Protein AF-0000000085539786 (afdb_homodimer)

InterPro domains:
  IPR021625 PI31 proteasome regulator, N-terminal [PF11566] (15-153)
  IPR045128 Proteasome inhibitor PI31-like [PTHR13266] (1-163)

Sequence (346 aa):
MATEKSVVGVIRAARPAFRNNHDKAAFVVHASFHAAGYLLTATGIPALSESALSSTSADEVGIDHWNDVDEEYGFVYVNPENLGKRVLVKCLTMNDNLVVSALLVGIETLLVIVLSVNDYVGENGASNYSQQFKKLDKLISSINTELLSKLGGSSHTGSSSESQRYFFIDVVEMATEKSVVGVIRAARPAFRNNHDKAAFVVHASFHAAGYLLTATGIPALSESALSSTSADEVGIDHWNDVDEEYGFVYVNPENLGKRVLVKCLTMNDNLVVSALLVGIETLLVIVLSVNDYVGENGASNYSQQFKKLDKLISSINTELLSKLGGSSHTGSSSESQRYFFIDVVE

pLDDT: mean 85.43, std 17.88, range [32.91, 98.75]

Organism: NCBI:txid586396

Nearest PDB structures (foldseek):
  2vt8-assembly2_B  TM=8.525E-01  e=1.829E-06  Homo sapiens
  2vt8-assembly1_A  TM=8.048E-01  e=1.829E-06  Homo sapiens
  4l9c-assembly1_A  TM=7.636E-01  e=7.593E-05  Homo sapiens
  6c1z-assembly1_A  TM=7.157E-01  e=3.383E+00  Caenorhabditis elegans
  7aqc-assembly1_R  TM=5.431E-01  e=1.873E+00  Bacillus subtilis subsp. subtilis str. 168

Structure (mmCIF, N/CA/C/O backbone):
data_AF-0000000085539786-model_v1
#
loop_
_entity.id
_entity.type
_entity.pdbx_description
1 polymer 'PI31 proteasome regulator N-terminal domain-containing protein'
#
loop_
_atom_site.group_PDB
_atom_site.id
_atom_site.type_symbol
_atom_site.label_atom_id
_atom_site.label_alt_id
_atom_site.label_comp_id
_atom_site.label_asym_id
_atom_site.label_entity_id
_atom_site.label_seq_id
_atom_site.pdbx_PDB_ins_code
_atom_site.Cartn_x
_atom_site.Cartn_y
_atom_site.Cartn_z
_atom_site.occupancy
_atom_site.B_iso_or_equiv
_atom_site.auth_seq_id
_atom_site.auth_comp_id
_atom_site.auth_asym_id
_atom_site.auth_atom_id
_atom_site.pdbx_PDB_model_num
ATOM 1 N N . MET A 1 1 ? 0.081 -24.672 0.617 1 90.19 1 MET A N 1
ATOM 2 C CA . MET A 1 1 ? 1.255 -23.797 0.629 1 90.19 1 MET A CA 1
ATOM 3 C C . MET A 1 1 ? 2.09 -24 -0.631 1 90.19 1 MET A C 1
ATOM 5 O O . MET A 1 1 ? 2.029 -25.047 -1.262 1 90.19 1 MET A O 1
ATOM 9 N N . ALA A 1 2 ? 2.713 -22.875 -0.993 1 95.12 2 ALA A N 1
ATOM 10 C CA . ALA A 1 2 ? 3.551 -22.922 -2.189 1 95.12 2 ALA A CA 1
ATOM 11 C C . ALA A 1 2 ? 4.945 -23.453 -1.857 1 95.12 2 ALA A C 1
ATOM 13 O O . ALA A 1 2 ? 5.457 -23.219 -0.759 1 95.12 2 ALA A O 1
ATOM 14 N N . THR A 1 3 ? 5.555 -24.219 -2.717 1 96.44 3 THR A N 1
ATOM 15 C CA . THR A 1 3 ? 6.945 -24.641 -2.619 1 96.44 3 THR A CA 1
ATOM 16 C C . THR A 1 3 ? 7.809 -23.891 -3.631 1 96.44 3 THR A C 1
ATOM 18 O O . THR A 1 3 ? 7.293 -23.312 -4.59 1 96.44 3 THR A O 1
ATOM 21 N N . GLU A 1 4 ? 9.109 -23.906 -3.367 1 95.25 4 GLU A N 1
ATOM 22 C CA . GLU A 1 4 ? 10 -23.266 -4.32 1 95.25 4 GLU A CA 1
ATOM 23 C C . GLU A 1 4 ? 9.867 -23.875 -5.711 1 95.25 4 GLU A C 1
ATOM 25 O O . GLU A 1 4 ? 9.812 -23.156 -6.707 1 95.25 4 GLU A O 1
ATOM 30 N N . LYS A 1 5 ? 9.828 -25.203 -5.809 1 95.38 5 LYS A N 1
ATOM 31 C CA . LYS A 1 5 ? 9.703 -25.906 -7.086 1 95.38 5 LYS A CA 1
ATOM 32 C C . LYS A 1 5 ? 8.43 -25.5 -7.82 1 95.38 5 LYS A C 1
ATOM 34 O O . LYS A 1 5 ? 8.461 -25.203 -9.016 1 95.38 5 LYS A O 1
ATOM 39 N N . SER A 1 6 ? 7.277 -25.453 -7.133 1 97.25 6 SER A N 1
ATOM 40 C CA . SER A 1 6 ? 6.016 -25.109 -7.777 1 97.25 6 SER A CA 1
ATOM 41 C C . SER A 1 6 ? 6.004 -23.656 -8.227 1 97.25 6 SER A C 1
ATOM 43 O O . SER A 1 6 ? 5.473 -23.328 -9.289 1 97.25 6 SER A O 1
ATOM 45 N N . VAL A 1 7 ? 6.578 -22.75 -7.414 1 97.44 7 VAL A N 1
ATOM 46 C CA . VAL A 1 7 ? 6.609 -21.328 -7.75 1 97.44 7 VAL A CA 1
ATOM 47 C C . VAL A 1 7 ? 7.473 -21.109 -8.992 1 97.44 7 VAL A C 1
ATOM 49 O O . VAL A 1 7 ? 7.066 -20.406 -9.922 1 97.44 7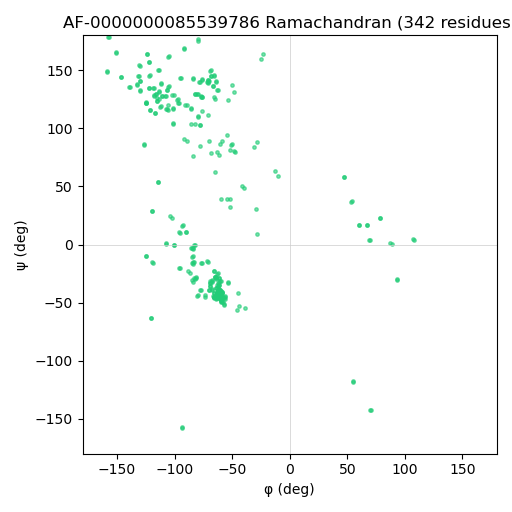 VAL A O 1
ATOM 52 N N . VAL A 1 8 ? 8.648 -21.734 -9.008 1 95.5 8 VAL A N 1
ATOM 53 C CA . VAL A 1 8 ? 9.523 -21.625 -10.172 1 95.5 8 VAL A CA 1
ATOM 54 C C . VAL A 1 8 ? 8.82 -22.219 -11.398 1 95.5 8 VAL A C 1
ATOM 56 O O . VAL A 1 8 ? 8.953 -21.688 -12.5 1 95.5 8 VAL A O 1
ATOM 59 N N . GLY A 1 9 ? 8.125 -23.297 -11.18 1 96 9 GLY A N 1
ATOM 60 C CA . GLY A 1 9 ? 7.328 -23.859 -12.258 1 96 9 GLY A CA 1
ATOM 61 C C . GLY A 1 9 ? 6.336 -22.875 -12.844 1 96 9 GLY A C 1
ATOM 62 O O . GLY A 1 9 ? 6.203 -22.781 -14.07 1 96 9 GLY A O 1
ATOM 63 N N . VAL A 1 10 ? 5.625 -22.141 -11.977 1 97 10 VAL A N 1
ATOM 64 C CA . VAL A 1 10 ? 4.66 -21.125 -12.422 1 97 10 VAL A CA 1
ATOM 65 C C . VAL A 1 10 ? 5.375 -20.031 -13.211 1 97 10 VAL A C 1
ATOM 67 O O . VAL A 1 10 ? 4.902 -19.609 -14.266 1 97 10 VAL A O 1
ATOM 70 N N . ILE A 1 11 ? 6.527 -19.578 -12.75 1 96.56 11 ILE A N 1
ATOM 71 C CA . ILE A 1 11 ? 7.285 -18.5 -13.391 1 96.56 11 ILE A CA 1
ATOM 72 C C . ILE A 1 11 ? 7.742 -18.953 -14.773 1 96.56 11 ILE A C 1
ATOM 74 O O . ILE A 1 11 ? 7.578 -18.219 -15.758 1 96.56 11 ILE A O 1
ATOM 78 N N . ARG A 1 12 ? 8.289 -20.172 -14.875 1 95.38 12 ARG A N 1
ATOM 79 C CA . ARG A 1 12 ? 8.789 -20.688 -16.141 1 95.38 12 ARG A CA 1
ATOM 80 C C . ARG A 1 12 ? 7.656 -20.844 -17.156 1 95.38 12 ARG A C 1
ATOM 82 O O . ARG A 1 12 ? 7.848 -20.625 -18.344 1 95.38 12 ARG A O 1
ATOM 89 N N . ALA A 1 13 ? 6.496 -21.25 -16.672 1 95.62 13 ALA A N 1
ATOM 90 C CA . ALA A 1 13 ? 5.344 -21.469 -17.547 1 95.62 13 ALA A CA 1
ATOM 91 C C . ALA A 1 13 ? 4.809 -20.141 -18.078 1 95.62 13 ALA A C 1
ATOM 93 O O . ALA A 1 13 ? 4.41 -20.031 -19.234 1 95.62 13 ALA A O 1
ATOM 94 N N . ALA A 1 14 ? 4.801 -19.109 -17.219 1 96 14 ALA A N 1
ATOM 95 C CA . ALA A 1 14 ? 4.215 -17.828 -17.578 1 96 14 ALA A CA 1
ATOM 96 C C . ALA A 1 14 ? 5.191 -16.984 -18.406 1 96 14 ALA A C 1
ATOM 98 O O . ALA A 1 14 ? 4.781 -16.094 -19.141 1 96 14 ALA A O 1
ATOM 99 N N . ARG A 1 15 ? 6.5 -17.203 -18.203 1 94.31 15 ARG A N 1
ATOM 100 C CA . ARG A 1 15 ? 7.562 -16.469 -18.875 1 94.31 15 ARG A CA 1
ATOM 101 C C . ARG A 1 15 ? 7.297 -14.961 -18.828 1 94.31 15 ARG A C 1
ATOM 103 O O . ARG A 1 15 ? 7.266 -14.305 -19.875 1 94.31 15 ARG A O 1
ATOM 110 N N . PRO A 1 16 ? 7.168 -14.422 -17.641 1 95.12 16 PRO A N 1
ATOM 111 C CA . PRO A 1 16 ? 6.855 -13 -17.547 1 95.12 16 PRO A CA 1
ATOM 112 C C . PRO A 1 16 ? 8.008 -12.109 -18 1 95.12 16 PRO A C 1
ATOM 114 O O . PRO A 1 16 ? 9.18 -12.492 -17.875 1 95.12 16 PRO A O 1
ATOM 117 N N . ALA A 1 17 ? 7.688 -10.891 -18.562 1 92.12 17 ALA A N 1
ATOM 118 C CA . ALA A 1 17 ? 8.656 -9.836 -18.812 1 92.12 17 ALA A CA 1
ATOM 119 C C . ALA A 1 17 ? 8.789 -8.914 -17.594 1 92.12 17 ALA A C 1
ATOM 121 O O . ALA A 1 17 ? 7.805 -8.32 -17.156 1 92.12 17 ALA A O 1
ATOM 122 N N . PHE A 1 18 ? 9.961 -8.836 -17.062 1 94.94 18 PHE A N 1
ATOM 123 C CA . PHE A 1 18 ? 10.211 -7.973 -15.914 1 94.94 18 PHE A CA 1
ATOM 124 C C . PHE A 1 18 ? 10.805 -6.645 -16.359 1 94.94 18 PHE A C 1
ATOM 126 O O . PHE A 1 18 ? 11.867 -6.613 -16.984 1 94.94 18 PHE A O 1
ATOM 133 N N . ARG A 1 19 ? 10.234 -5.562 -16.016 1 94.81 19 ARG A N 1
ATOM 134 C CA . ARG A 1 19 ? 10.719 -4.223 -16.344 1 94.81 19 ARG A CA 1
ATOM 135 C C . ARG A 1 19 ? 11.758 -3.76 -15.32 1 94.81 19 ARG A C 1
ATOM 137 O O . ARG A 1 19 ? 12.633 -2.951 -15.648 1 94.81 19 ARG A O 1
ATOM 144 N N . ASN A 1 20 ? 11.664 -4.168 -14.133 1 94.62 20 ASN A N 1
ATOM 145 C CA . ASN A 1 20 ? 12.5 -3.764 -13.008 1 94.62 20 ASN A CA 1
ATOM 146 C C . ASN A 1 20 ? 12.492 -4.809 -11.891 1 94.62 20 ASN A C 1
ATOM 148 O O . ASN A 1 20 ? 11.836 -5.848 -12.023 1 94.62 20 ASN A O 1
ATOM 152 N N . ASN A 1 21 ? 13.172 -4.605 -10.891 1 95.44 21 ASN A N 1
ATOM 153 C CA . ASN A 1 21 ? 13.289 -5.574 -9.812 1 95.44 21 ASN A CA 1
ATOM 154 C C . ASN A 1 21 ? 11.977 -5.723 -9.047 1 95.44 21 ASN A C 1
ATOM 156 O O . ASN A 1 21 ? 11.672 -6.797 -8.531 1 95.44 21 ASN A O 1
ATOM 160 N N . HIS A 1 22 ? 11.18 -4.684 -8.938 1 96.75 22 HIS A N 1
ATOM 161 C CA . HIS A 1 22 ? 9.883 -4.762 -8.273 1 96.75 22 HIS A CA 1
ATOM 162 C C . HIS A 1 22 ? 8.953 -5.73 -8.992 1 96.75 22 HIS A C 1
ATOM 164 O O . HIS A 1 22 ? 8.195 -6.461 -8.352 1 96.75 22 HIS A O 1
ATOM 170 N N . ASP A 1 23 ? 9.055 -5.777 -10.367 1 97.19 23 ASP A N 1
ATOM 171 C CA . ASP A 1 23 ? 8.297 -6.758 -11.141 1 97.19 23 ASP A CA 1
ATOM 172 C C . ASP A 1 23 ? 8.617 -8.18 -10.68 1 97.19 23 ASP A C 1
ATOM 174 O O . ASP A 1 23 ? 7.707 -9 -10.508 1 97.19 23 ASP A O 1
ATOM 178 N N . LYS A 1 24 ? 9.875 -8.438 -10.523 1 96.44 24 LYS A N 1
ATOM 179 C CA . LYS A 1 24 ? 10.305 -9.773 -10.125 1 96.44 24 LYS A CA 1
ATOM 180 C C . LYS A 1 24 ? 9.703 -10.172 -8.781 1 96.44 24 LYS A C 1
ATOM 182 O O . LYS A 1 24 ? 9.125 -11.25 -8.648 1 96.44 24 LYS A O 1
ATOM 187 N N . ALA A 1 25 ? 9.828 -9.273 -7.824 1 96.69 25 ALA A N 1
ATOM 188 C CA . ALA A 1 25 ? 9.305 -9.555 -6.488 1 96.69 25 ALA A CA 1
ATOM 189 C C . ALA A 1 25 ? 7.793 -9.727 -6.516 1 96.69 25 ALA A C 1
ATOM 191 O O . ALA A 1 25 ? 7.254 -10.664 -5.926 1 96.69 25 ALA A O 1
ATOM 192 N N . ALA A 1 26 ? 7.09 -8.812 -7.219 1 98.25 26 ALA A N 1
ATOM 193 C CA . ALA A 1 26 ? 5.633 -8.875 -7.312 1 98.25 26 ALA A CA 1
ATOM 194 C C . ALA A 1 26 ? 5.188 -10.172 -7.984 1 98.25 26 ALA A C 1
ATOM 196 O O . ALA A 1 26 ? 4.172 -10.758 -7.602 1 98.25 26 ALA A O 1
ATOM 197 N N . PHE A 1 27 ? 5.926 -10.594 -8.984 1 98.19 27 PHE A N 1
ATOM 198 C CA . PHE A 1 27 ? 5.527 -11.805 -9.688 1 98.19 27 PHE A CA 1
ATOM 199 C C . PHE A 1 27 ? 5.703 -13.039 -8.805 1 98.19 27 PHE A C 1
ATOM 201 O O . PHE A 1 27 ? 4.926 -13.992 -8.898 1 98.19 27 PHE A O 1
ATOM 208 N N . VAL A 1 28 ? 6.695 -13.047 -7.938 1 97.56 28 VAL A N 1
ATOM 209 C CA . VAL A 1 28 ? 6.848 -14.148 -7 1 97.56 28 VAL A CA 1
ATOM 210 C C . VAL A 1 28 ? 5.625 -14.219 -6.086 1 97.56 28 VAL A C 1
ATOM 212 O O . VAL A 1 28 ? 5.148 -15.312 -5.762 1 97.56 28 VAL A O 1
ATOM 215 N N . VAL A 1 29 ? 5.109 -13.07 -5.641 1 98.19 29 VAL A N 1
ATOM 216 C CA . VAL A 1 29 ? 3.881 -13.047 -4.852 1 98.19 29 VAL A CA 1
ATOM 217 C C . VAL A 1 29 ? 2.752 -13.711 -5.629 1 98.19 29 VAL A C 1
ATOM 219 O O . VAL A 1 29 ? 2.121 -14.648 -5.137 1 98.19 29 VAL A O 1
ATOM 222 N N . HIS A 1 30 ? 2.506 -13.32 -6.875 1 98.75 30 HIS A N 1
ATOM 223 C CA . HIS A 1 30 ? 1.48 -13.906 -7.73 1 98.75 30 HIS A CA 1
ATOM 224 C C . HIS A 1 30 ? 1.709 -15.406 -7.918 1 98.75 30 HIS A C 1
ATOM 226 O O . HIS A 1 30 ? 0.78 -16.203 -7.77 1 98.75 30 HIS A O 1
ATOM 232 N N . ALA A 1 31 ? 2.963 -15.766 -8.266 1 98.44 31 ALA A N 1
ATOM 233 C CA . ALA A 1 31 ? 3.289 -17.172 -8.523 1 98.44 31 ALA A CA 1
ATOM 234 C C . ALA A 1 31 ? 3.053 -18.031 -7.281 1 98.44 31 ALA A C 1
ATOM 236 O O . ALA A 1 31 ? 2.646 -19.188 -7.391 1 98.44 31 ALA A O 1
ATOM 237 N N . SER A 1 32 ? 3.311 -17.453 -6.109 1 98.19 32 SER A N 1
ATOM 238 C CA . SER A 1 32 ? 3.074 -18.172 -4.863 1 98.19 32 SER A CA 1
ATOM 239 C C . SER A 1 32 ? 1.589 -18.438 -4.652 1 98.19 32 SER A C 1
ATOM 241 O O . SER A 1 32 ? 1.203 -19.547 -4.277 1 98.19 32 SER A O 1
ATOM 243 N N . PHE A 1 33 ? 0.76 -17.438 -4.887 1 98 33 PHE A N 1
ATOM 244 C CA . PHE A 1 33 ? -0.681 -17.641 -4.785 1 98 33 PHE A CA 1
ATOM 245 C C . PHE A 1 33 ? -1.153 -18.688 -5.781 1 98 33 PHE A C 1
ATOM 247 O O . PHE A 1 33 ? -1.935 -19.578 -5.434 1 98 33 PHE A O 1
ATOM 254 N N . HIS A 1 34 ? -0.664 -18.547 -7.012 1 98 34 HIS A N 1
ATOM 255 C CA . HIS A 1 34 ? -1.044 -19.484 -8.062 1 98 34 HIS A CA 1
ATOM 256 C C . HIS A 1 34 ? -0.625 -20.906 -7.703 1 98 34 HIS A C 1
ATOM 258 O O . HIS A 1 34 ? -1.409 -21.844 -7.859 1 98 34 HIS A O 1
ATOM 264 N N . ALA A 1 35 ? 0.565 -21.047 -7.219 1 97.69 35 ALA A N 1
ATOM 265 C CA . ALA A 1 35 ? 1.101 -22.344 -6.836 1 97.69 35 ALA A CA 1
ATOM 266 C C . ALA A 1 35 ? 0.323 -22.938 -5.664 1 97.69 35 ALA A C 1
ATOM 268 O O . ALA A 1 35 ? 0.239 -24.156 -5.516 1 97.69 35 ALA A O 1
ATOM 269 N N . ALA A 1 36 ? -0.258 -22.094 -4.836 1 97.19 36 ALA A N 1
ATOM 270 C CA . ALA A 1 36 ? -1.008 -22.531 -3.662 1 97.19 36 ALA A CA 1
ATOM 271 C C . ALA A 1 36 ? -2.447 -22.875 -4.027 1 97.19 36 ALA A C 1
ATOM 273 O O . ALA A 1 36 ? -3.248 -23.234 -3.16 1 97.19 36 ALA A O 1
ATOM 274 N N . GLY A 1 37 ? -2.834 -22.688 -5.273 1 96.06 37 GLY A N 1
ATOM 275 C CA . GLY A 1 37 ? -4.133 -23.156 -5.73 1 96.06 37 GLY A CA 1
ATOM 276 C C . GLY A 1 37 ? -5.129 -22.016 -5.949 1 96.06 37 GLY A C 1
ATOM 277 O O . GLY A 1 37 ? -6.285 -22.266 -6.289 1 96.06 37 GLY A O 1
ATOM 278 N N . TYR A 1 38 ? -4.707 -20.781 -5.801 1 96.69 38 TYR A N 1
ATOM 279 C CA . TYR A 1 38 ? -5.578 -19.641 -6.059 1 96.69 38 TYR A CA 1
ATOM 280 C C . TYR A 1 38 ? -5.742 -19.406 -7.555 1 96.69 38 TYR A C 1
ATOM 282 O O . TYR A 1 38 ? -4.781 -19.531 -8.32 1 96.69 38 TYR A O 1
ATOM 290 N N . LEU A 1 39 ? -6.938 -19.031 -7.91 1 97.06 39 LEU A N 1
ATOM 291 C CA . LEU A 1 39 ? -7.234 -18.734 -9.305 1 97.06 39 LEU A CA 1
ATOM 292 C C . LEU A 1 39 ? -7.266 -17.219 -9.547 1 97.06 39 LEU A C 1
ATOM 294 O O . LEU A 1 39 ? -7.961 -16.5 -8.836 1 97.06 39 LEU A O 1
ATOM 298 N N . LEU A 1 40 ? -6.547 -16.781 -10.523 1 97.69 40 LEU A N 1
ATOM 299 C CA . LEU A 1 40 ? -6.523 -15.359 -10.867 1 97.69 40 LEU A CA 1
ATOM 300 C C . LEU A 1 40 ? -7.781 -14.969 -11.633 1 97.69 40 LEU A C 1
ATOM 302 O O . LEU A 1 40 ? -8.094 -15.555 -12.672 1 97.69 40 LEU A O 1
ATOM 306 N N . THR A 1 41 ? -8.492 -13.906 -11.156 1 97 41 THR A N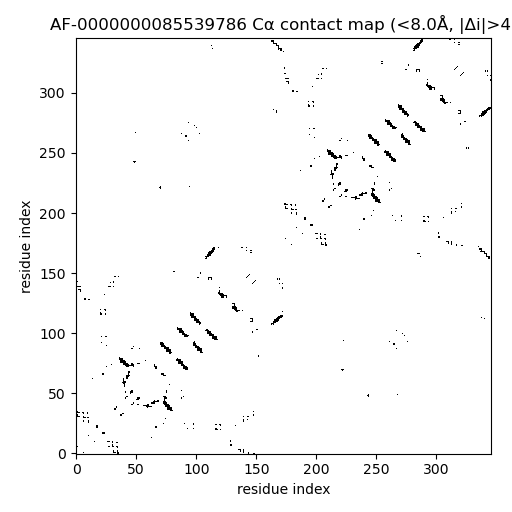 1
ATOM 307 C CA . THR A 1 41 ? -9.719 -13.5 -11.828 1 97 41 THR A CA 1
ATOM 308 C C . THR A 1 41 ? -9.609 -12.062 -12.344 1 97 41 THR A C 1
ATOM 310 O O . THR A 1 41 ? -10.414 -11.633 -13.164 1 97 41 THR A O 1
ATOM 313 N N . ALA A 1 42 ? -8.648 -11.305 -11.906 1 96.81 42 ALA A N 1
ATOM 314 C CA . ALA A 1 42 ? -8.359 -9.969 -12.43 1 96.81 42 ALA A CA 1
ATOM 315 C C . ALA A 1 42 ? -6.922 -9.555 -12.117 1 96.81 42 ALA A C 1
ATOM 317 O O . ALA A 1 42 ? -6.359 -9.953 -11.102 1 96.81 42 ALA A O 1
ATOM 318 N N . THR A 1 43 ? -6.316 -8.805 -12.922 1 97.38 43 THR A N 1
ATOM 319 C CA . THR A 1 43 ? -4.996 -8.219 -12.688 1 97.38 43 THR A CA 1
ATOM 320 C C . THR A 1 43 ? -4.859 -6.887 -13.422 1 97.38 43 THR A C 1
ATOM 322 O O . THR A 1 43 ? -5.711 -6.531 -14.234 1 97.38 43 THR A O 1
ATOM 325 N N . GLY A 1 44 ? -3.83 -6.102 -13.047 1 96.75 44 GLY A N 1
ATOM 326 C CA . GLY A 1 44 ? -3.648 -4.809 -13.688 1 96.75 44 GLY A CA 1
ATOM 327 C C . GLY A 1 44 ? -4.715 -3.799 -13.305 1 96.75 44 GLY A C 1
ATOM 328 O O . GLY A 1 44 ? -5.148 -3.75 -12.156 1 96.75 44 GLY A O 1
ATOM 329 N N . ILE A 1 45 ? -5.086 -3.043 -14.258 1 95.81 45 ILE A N 1
ATOM 330 C CA . ILE A 1 45 ? -6 -1.929 -14.031 1 95.81 45 ILE A CA 1
ATOM 331 C C . ILE A 1 45 ? -7.312 -2.447 -13.445 1 95.81 45 ILE A C 1
ATOM 333 O O . ILE A 1 45 ? -7.809 -1.91 -12.453 1 95.81 45 ILE A O 1
ATOM 337 N N . PRO A 1 46 ? -7.895 -3.609 -13.898 1 95.12 46 PRO A N 1
ATOM 338 C CA . PRO A 1 46 ? -9.148 -4.105 -13.328 1 95.12 46 PRO A CA 1
ATOM 339 C C . PRO A 1 46 ? -9.031 -4.438 -11.844 1 95.12 46 PRO A C 1
ATOM 341 O O . PRO A 1 46 ? -9.992 -4.273 -11.094 1 95.12 46 PRO A O 1
ATOM 344 N N . ALA A 1 47 ? -7.859 -4.895 -11.438 1 96.5 47 ALA A N 1
ATOM 345 C CA . ALA A 1 47 ? -7.66 -5.289 -10.039 1 96.5 47 ALA A CA 1
ATOM 346 C C . ALA A 1 47 ? -7.32 -4.086 -9.172 1 96.5 47 ALA A C 1
ATOM 348 O O . ALA A 1 47 ? -7.367 -4.168 -7.941 1 96.5 47 ALA A O 1
ATOM 349 N N . LEU A 1 48 ? -6.914 -2.947 -9.797 1 96.38 48 LEU A N 1
ATOM 350 C CA . LEU A 1 48 ? -6.484 -1.764 -9.062 1 96.38 48 LEU A CA 1
ATOM 351 C C . LEU A 1 48 ? -7.602 -0.728 -9 1 96.38 48 LEU A C 1
ATOM 353 O O . LEU A 1 48 ? -7.469 0.293 -8.32 1 96.38 48 LEU A O 1
ATOM 357 N N . SER A 1 49 ? -8.703 -1.049 -9.594 1 92.81 49 SER A N 1
ATOM 358 C CA . SER A 1 49 ? -9.82 -0.115 -9.664 1 92.81 49 SER A CA 1
ATOM 359 C C . SER A 1 49 ? -10.781 -0.317 -8.492 1 92.81 49 SER A C 1
ATOM 361 O O . SER A 1 49 ? -10.688 -1.316 -7.777 1 92.81 49 SER A O 1
ATOM 363 N N . GLU A 1 50 ? -11.664 0.59 -8.344 1 88.56 50 GLU A N 1
ATOM 364 C CA . GLU A 1 50 ? -12.672 0.532 -7.285 1 88.56 50 GLU A CA 1
ATOM 365 C C . GLU A 1 50 ? -13.625 -0.638 -7.496 1 88.56 50 GLU A C 1
ATOM 367 O O . GLU A 1 50 ? -14.219 -1.142 -6.539 1 88.56 50 GLU A O 1
ATOM 372 N N . SER A 1 51 ? -13.703 -1.055 -8.648 1 87.19 51 SER A N 1
ATOM 373 C CA . SER A 1 51 ? -14.656 -2.105 -8.984 1 87.19 51 SER A CA 1
ATOM 374 C C . SER A 1 51 ? -14 -3.48 -8.969 1 87.19 51 SER A C 1
ATOM 376 O O . SER A 1 51 ? -14.578 -4.457 -9.445 1 87.19 51 SER A O 1
ATOM 378 N N . ALA A 1 52 ? -12.828 -3.551 -8.484 1 89.38 52 ALA A N 1
ATOM 379 C CA . ALA A 1 52 ? -12.07 -4.801 -8.5 1 89.38 52 ALA A CA 1
ATOM 380 C C . ALA A 1 52 ? -12.867 -5.938 -7.867 1 89.38 52 ALA A C 1
ATOM 382 O O . ALA A 1 52 ? -12.797 -7.082 -8.32 1 89.38 52 ALA A O 1
ATOM 383 N N . LEU A 1 53 ? -13.664 -5.574 -6.887 1 89.06 53 LEU A N 1
ATOM 384 C CA . LEU A 1 53 ? -14.344 -6.617 -6.125 1 89.06 53 LEU A CA 1
ATOM 385 C C . LEU A 1 53 ? -15.836 -6.652 -6.461 1 89.06 53 LEU A C 1
ATOM 387 O O . LEU A 1 53 ? -16.594 -7.426 -5.867 1 89.06 53 LEU A O 1
ATOM 391 N N . SER A 1 54 ? -16.188 -5.781 -7.355 1 82.69 54 SER A N 1
ATOM 392 C CA . SER A 1 54 ? -17.609 -5.734 -7.691 1 82.69 54 SER A CA 1
ATOM 393 C C . SER A 1 54 ? -17.969 -6.801 -8.719 1 82.69 54 SER A C 1
ATOM 395 O O . SER A 1 54 ? -19.125 -7.215 -8.812 1 82.69 54 SER A O 1
ATOM 397 N N . SER A 1 55 ? -16.922 -7.133 -9.547 1 72.69 55 SER A N 1
ATOM 398 C CA . SER A 1 55 ? -17.219 -8.133 -10.562 1 72.69 55 SER A CA 1
ATOM 399 C C . SER A 1 55 ? -17.531 -9.484 -9.938 1 72.69 55 SER A C 1
ATOM 401 O O . SER A 1 55 ? -16.859 -9.914 -8.992 1 72.69 55 SER A O 1
ATOM 403 N N . THR A 1 56 ? -18.609 -10 -10.305 1 67.75 56 THR A N 1
ATOM 404 C CA . THR A 1 56 ? -19.062 -11.297 -9.812 1 67.75 56 THR A CA 1
ATOM 405 C C . THR A 1 56 ? -18.422 -12.43 -10.609 1 67.75 56 THR A C 1
ATOM 407 O O . THR A 1 56 ? -18.531 -13.602 -10.242 1 67.75 56 THR A O 1
ATOM 410 N N . SER A 1 57 ? -17.641 -12.008 -11.531 1 70.69 57 SER A N 1
ATOM 411 C CA . SER A 1 57 ? -17.094 -13.094 -12.344 1 70.69 57 SER A CA 1
ATOM 412 C C . SER A 1 57 ? -15.977 -13.82 -11.609 1 70.69 57 SER A C 1
ATOM 414 O O . SER A 1 57 ? -15.109 -13.188 -11 1 70.69 57 SER A O 1
ATOM 416 N N . ALA A 1 58 ? -16.125 -15.039 -11.555 1 75.56 58 ALA A N 1
ATOM 417 C CA . ALA A 1 58 ? -15.086 -15.891 -10.977 1 75.56 58 ALA A CA 1
ATOM 418 C C . ALA A 1 58 ? -14.297 -16.609 -12.078 1 75.56 58 ALA A C 1
ATOM 420 O O . ALA A 1 58 ? -13.602 -17.594 -11.812 1 75.56 58 ALA A O 1
ATOM 421 N N . ASP A 1 59 ? -14.336 -15.953 -13.266 1 90.94 59 ASP A N 1
ATOM 422 C CA . ASP A 1 59 ? -13.609 -16.594 -14.359 1 90.94 59 ASP A CA 1
ATOM 423 C C . ASP A 1 59 ? -12.102 -16.344 -14.242 1 90.94 59 ASP A C 1
ATOM 425 O O . ASP A 1 59 ? -11.68 -15.242 -13.898 1 90.94 59 ASP A O 1
ATOM 429 N N . GLU A 1 60 ? -11.422 -17.375 -14.531 1 95.12 60 GLU A N 1
ATOM 430 C CA . GLU A 1 60 ? -9.969 -17.266 -14.523 1 95.12 60 GLU A CA 1
ATOM 431 C C . GLU A 1 60 ? -9.469 -16.422 -15.688 1 95.12 60 GLU A C 1
ATOM 433 O O . GLU A 1 60 ? -9.984 -16.531 -16.797 1 95.12 60 GLU A O 1
ATOM 438 N N . VAL A 1 61 ? -8.492 -15.602 -15.438 1 96.56 61 VAL A N 1
ATOM 439 C CA . VAL A 1 61 ? -7.91 -14.758 -16.484 1 96.56 61 VAL A CA 1
ATOM 440 C C . VAL A 1 61 ? -6.41 -15.008 -16.578 1 96.56 61 VAL A C 1
ATOM 442 O O . VAL A 1 61 ? -5.82 -15.633 -15.688 1 96.56 61 VAL A O 1
ATOM 445 N N . GLY A 1 62 ? -5.793 -14.578 -17.672 1 97 62 GLY A N 1
ATOM 446 C CA . GLY A 1 62 ? -4.352 -14.656 -17.828 1 97 62 GLY A CA 1
ATOM 447 C C . GLY A 1 62 ? -3.617 -13.539 -17.109 1 97 62 GLY A C 1
ATOM 448 O O . GLY A 1 62 ? -4.246 -12.656 -16.516 1 97 62 GLY A O 1
ATOM 449 N N . ILE A 1 63 ? -2.352 -13.594 -17.156 1 98 63 ILE A N 1
ATOM 450 C CA . ILE A 1 63 ? -1.495 -12.68 -16.406 1 98 63 ILE A CA 1
ATOM 451 C C . ILE A 1 63 ? -1.119 -11.492 -17.297 1 98 63 ILE A C 1
ATOM 453 O O . ILE A 1 63 ? -0.213 -10.727 -16.969 1 98 63 ILE A O 1
ATOM 457 N N . ASP A 1 64 ? -1.84 -11.281 -18.438 1 97.31 64 ASP A N 1
ATOM 458 C CA . ASP A 1 64 ? -1.548 -10.18 -19.344 1 97.31 64 ASP A CA 1
ATOM 459 C C . ASP A 1 64 ? -1.784 -8.828 -18.672 1 97.31 64 ASP A C 1
ATOM 461 O O . ASP A 1 64 ? -2.744 -8.664 -17.922 1 97.31 64 ASP A O 1
ATOM 465 N N . HIS A 1 65 ? -0.91 -7.848 -18.938 1 97.44 65 HIS A N 1
ATOM 466 C CA . HIS A 1 65 ? -1.031 -6.453 -18.531 1 97.44 65 HIS A CA 1
ATOM 467 C C . HIS A 1 65 ? -0.915 -6.305 -17.016 1 97.44 65 HIS A C 1
ATOM 469 O O . HIS A 1 65 ? -1.337 -5.293 -16.453 1 97.44 65 HIS A O 1
ATOM 475 N N . TRP A 1 66 ? -0.397 -7.328 -16.344 1 98.38 66 TRP A N 1
ATOM 476 C CA . TRP A 1 66 ? -0.329 -7.371 -14.891 1 98.38 66 TRP A CA 1
ATOM 477 C C . TRP A 1 66 ? 0.59 -6.281 -14.352 1 98.38 66 TRP A C 1
ATOM 479 O O . TRP A 1 66 ? 0.442 -5.84 -13.211 1 98.38 66 TRP A O 1
ATOM 489 N N . ASN A 1 67 ? 1.562 -5.867 -15.125 1 98.12 67 ASN A N 1
ATOM 490 C CA . ASN A 1 67 ? 2.516 -4.867 -14.656 1 98.12 67 ASN A CA 1
ATOM 491 C C . ASN A 1 67 ? 2.484 -3.615 -15.531 1 98.12 67 ASN A C 1
ATOM 493 O O . ASN A 1 67 ? 3.492 -2.916 -15.656 1 98.12 67 ASN A O 1
ATOM 497 N N . ASP A 1 68 ? 1.296 -3.291 -16.156 1 97.38 68 ASP A N 1
ATOM 498 C CA . ASP A 1 68 ? 1.125 -2.115 -17 1 97.38 68 ASP A CA 1
ATOM 499 C C . ASP A 1 68 ? 1.165 -0.831 -16.172 1 97.38 68 ASP A C 1
ATOM 501 O O . ASP A 1 68 ? 1.562 0.223 -16.672 1 97.38 68 ASP A O 1
ATOM 505 N N . VAL A 1 69 ? 0.613 -0.922 -14.977 1 95.75 69 VAL A N 1
ATOM 506 C CA . VAL A 1 69 ? 0.559 0.244 -14.102 1 95.75 69 VAL A CA 1
ATOM 507 C C . VAL A 1 69 ? 1.891 0.404 -13.367 1 95.75 69 VAL A C 1
ATOM 509 O O . VAL A 1 69 ? 2.412 -0.557 -12.797 1 95.75 69 VAL A O 1
ATOM 512 N N . ASP A 1 70 ? 2.428 1.604 -13.43 1 94.69 70 ASP A N 1
ATOM 513 C CA . ASP A 1 70 ? 3.705 1.852 -12.766 1 94.69 70 ASP A CA 1
ATOM 514 C C . ASP A 1 70 ? 3.545 1.861 -11.25 1 94.69 70 ASP A C 1
ATOM 516 O O . ASP A 1 70 ? 2.549 2.369 -10.727 1 94.69 70 ASP A O 1
ATOM 520 N N . GLU A 1 71 ? 4.508 1.314 -10.547 1 95.75 71 GLU A N 1
ATOM 521 C CA . GLU A 1 71 ? 4.715 1.453 -9.109 1 95.75 71 GLU A CA 1
ATOM 522 C C . GLU A 1 71 ? 3.629 0.729 -8.32 1 95.75 71 GLU A C 1
ATOM 524 O O . GLU A 1 71 ? 3.514 0.903 -7.109 1 95.75 71 GLU A O 1
ATOM 529 N N . GLU A 1 72 ? 2.744 0.048 -8.984 1 97.44 72 GLU A N 1
ATOM 530 C CA . GLU A 1 72 ? 1.655 -0.661 -8.32 1 97.44 72 GLU A CA 1
ATOM 531 C C . GLU A 1 72 ? 1.285 -1.936 -9.07 1 97.44 72 GLU A C 1
ATOM 533 O O . GLU A 1 72 ? 1.32 -1.967 -10.305 1 97.44 72 GLU A O 1
ATOM 538 N N . TYR A 1 73 ? 0.91 -3.006 -8.336 1 98.38 73 TYR A N 1
ATOM 539 C CA . TYR A 1 73 ? 0.428 -4.27 -8.883 1 98.38 73 TYR A CA 1
ATOM 540 C C . TYR A 1 73 ? -0.868 -4.699 -8.203 1 98.38 73 TYR A C 1
ATOM 542 O O . TYR A 1 73 ? -1.042 -4.496 -7.004 1 98.38 73 TYR A O 1
ATOM 550 N N . GLY A 1 74 ? -1.771 -5.234 -9 1 98.19 74 GLY A N 1
ATOM 551 C CA . GLY A 1 74 ? -3.031 -5.715 -8.453 1 98.19 74 GLY A CA 1
ATOM 552 C C . GLY A 1 74 ? -3.408 -7.098 -8.945 1 98.19 74 GLY A C 1
ATOM 553 O O . GLY A 1 74 ? -3.219 -7.418 -10.117 1 98.19 74 GLY A O 1
ATOM 554 N N . PHE A 1 75 ? -3.891 -7.918 -8.055 1 98.25 75 PHE A N 1
ATOM 555 C CA . PHE A 1 75 ? -4.371 -9.266 -8.344 1 98.25 75 PHE A CA 1
ATOM 556 C C . PHE A 1 75 ? -5.641 -9.562 -7.559 1 98.25 75 PHE A C 1
ATOM 558 O O . PHE A 1 75 ? -5.75 -9.211 -6.383 1 98.25 75 PHE A O 1
ATOM 565 N N . VAL A 1 76 ? -6.602 -10.141 -8.203 1 97.31 76 VAL A N 1
ATOM 566 C CA . VAL A 1 76 ? -7.762 -10.703 -7.52 1 97.31 76 VAL A CA 1
ATOM 567 C C . VAL A 1 76 ? -7.805 -12.211 -7.73 1 97.31 76 VAL A C 1
ATOM 569 O O . VAL A 1 76 ? -7.625 -12.695 -8.852 1 97.31 76 VAL A O 1
ATOM 572 N N . TYR A 1 77 ? -7.949 -12.906 -6.625 1 96.75 77 TYR A N 1
ATOM 573 C CA . TYR A 1 77 ? -7.977 -14.359 -6.691 1 96.75 77 TYR A CA 1
ATOM 574 C C . TYR A 1 77 ? -9.273 -14.906 -6.109 1 96.75 77 TYR A C 1
ATOM 576 O O . TYR A 1 77 ? -9.93 -14.242 -5.305 1 96.75 77 TYR A O 1
ATOM 584 N N . VAL A 1 78 ? -9.578 -16.094 -6.539 1 94.69 78 VAL A N 1
ATOM 585 C CA . VAL A 1 78 ? -10.562 -16.938 -5.875 1 94.69 78 VAL A CA 1
ATOM 586 C C . VAL A 1 78 ? -9.898 -18.219 -5.383 1 94.69 78 VAL A C 1
ATOM 588 O O . VAL A 1 78 ? -9.078 -18.812 -6.094 1 94.69 78 VAL A O 1
ATOM 591 N N . ASN A 1 79 ? -10.18 -18.578 -4.215 1 92.31 79 ASN A N 1
ATOM 592 C CA . ASN A 1 79 ? -9.688 -19.844 -3.678 1 92.31 79 ASN A CA 1
ATOM 593 C C . ASN A 1 79 ? -10.773 -20.922 -3.707 1 92.31 79 ASN A C 1
ATOM 595 O O . ASN A 1 79 ? -11.672 -20.922 -2.865 1 92.31 79 ASN A O 1
ATOM 599 N N . PRO A 1 80 ? -10.688 -21.828 -4.617 1 91.69 80 PRO A N 1
ATOM 600 C CA . PRO A 1 80 ? -11.719 -22.859 -4.703 1 91.69 80 PRO A CA 1
ATOM 601 C C . PRO A 1 80 ? -11.781 -23.75 -3.461 1 91.69 80 PRO A C 1
ATOM 603 O O . PRO A 1 80 ? -12.836 -24.281 -3.129 1 91.69 80 PRO A O 1
ATOM 606 N N . GLU A 1 81 ? -10.68 -23.844 -2.773 1 88.62 81 GLU A N 1
ATOM 607 C CA . GLU A 1 81 ? -10.602 -24.719 -1.611 1 88.62 81 GLU A CA 1
ATOM 608 C C . GLU A 1 81 ? -11.156 -24.031 -0.364 1 88.62 81 GLU A C 1
ATOM 610 O O . GLU A 1 81 ? -11.383 -24.688 0.657 1 88.62 81 GLU A O 1
ATOM 615 N N . ASN A 1 82 ? -11.328 -22.781 -0.363 1 86.44 82 ASN A N 1
ATOM 616 C CA . ASN A 1 82 ? -11.836 -22.016 0.765 1 86.44 82 ASN A CA 1
ATOM 617 C C . ASN A 1 82 ? -13.195 -21.391 0.453 1 86.44 82 ASN A C 1
ATOM 619 O O . ASN A 1 82 ? -13.375 -20.188 0.593 1 86.44 82 ASN A O 1
ATOM 623 N N . LEU A 1 83 ? -14.211 -22.203 0.007 1 82.75 83 LEU A N 1
ATOM 624 C CA . LEU A 1 83 ? -15.594 -21.828 -0.251 1 82.75 83 LEU A CA 1
ATOM 625 C C . LEU A 1 83 ? -15.672 -20.75 -1.324 1 82.75 83 LEU A C 1
ATOM 627 O O . LEU A 1 83 ? -16.609 -19.938 -1.329 1 82.75 83 LEU A O 1
ATOM 631 N N . GLY A 1 84 ? -14.586 -20.578 -2.09 1 86.44 84 GLY A N 1
ATOM 632 C CA . GLY A 1 84 ? -14.602 -19.641 -3.197 1 86.44 84 GLY A CA 1
ATOM 633 C C . GLY A 1 84 ? -14.445 -18.188 -2.756 1 86.44 84 GLY A C 1
ATOM 634 O O . GLY A 1 84 ? -14.859 -17.266 -3.461 1 86.44 84 GLY A O 1
ATOM 635 N N . LYS A 1 85 ? -13.883 -18.016 -1.609 1 90 85 LYS A N 1
ATOM 636 C CA . LYS A 1 85 ? -13.656 -16.656 -1.125 1 90 85 LYS A CA 1
ATOM 637 C C . LYS A 1 85 ? -12.648 -15.914 -2.002 1 90 85 LYS A C 1
ATOM 639 O O . LYS A 1 85 ? -11.688 -16.516 -2.486 1 90 85 LYS A O 1
ATOM 644 N N . ARG A 1 86 ? -12.883 -14.656 -2.135 1 93.44 86 ARG A N 1
ATOM 645 C CA . ARG A 1 86 ? -12.023 -13.812 -2.969 1 93.44 86 ARG A CA 1
ATOM 646 C C . ARG A 1 86 ? -10.938 -13.141 -2.133 1 93.44 86 ARG A C 1
ATOM 648 O O . ARG A 1 86 ? -11.18 -12.758 -0.986 1 93.44 86 ARG A O 1
ATOM 655 N N . VAL A 1 87 ? -9.82 -13.039 -2.734 1 94.56 87 VAL A N 1
ATOM 656 C CA . VAL A 1 87 ? -8.695 -12.352 -2.123 1 94.56 87 VAL A CA 1
ATOM 657 C C . VAL A 1 87 ? -8.195 -11.25 -3.055 1 94.56 87 VAL A C 1
ATOM 659 O O . VAL A 1 87 ? -7.922 -11.5 -4.23 1 94.56 87 VAL A O 1
ATOM 662 N N . LEU A 1 88 ? -8.195 -10.055 -2.568 1 96.06 88 LEU A N 1
ATOM 663 C CA . LEU A 1 88 ? -7.586 -8.938 -3.287 1 96.06 88 LEU A CA 1
ATOM 664 C C . LEU A 1 88 ? -6.168 -8.672 -2.791 1 96.06 88 LEU A C 1
ATOM 666 O O . LEU A 1 88 ? -5.953 -8.477 -1.595 1 96.06 88 LEU A O 1
ATOM 670 N N . VAL A 1 89 ? -5.188 -8.742 -3.699 1 97.06 89 VAL A N 1
ATOM 671 C CA . VAL A 1 89 ? -3.795 -8.438 -3.377 1 97.06 89 VAL A CA 1
ATOM 672 C C . VAL A 1 89 ? -3.342 -7.203 -4.148 1 97.06 89 VAL A C 1
ATOM 674 O O . VAL A 1 89 ? -3.479 -7.141 -5.371 1 97.06 89 VAL A O 1
ATOM 677 N N . LYS A 1 90 ? -2.867 -6.191 -3.459 1 97.38 90 LYS A N 1
ATOM 678 C CA . LYS A 1 90 ? -2.227 -5.027 -4.062 1 97.38 90 LYS A CA 1
ATOM 679 C C . LYS A 1 90 ? -0.809 -4.84 -3.525 1 97.38 90 LYS A C 1
ATOM 681 O O . LYS A 1 90 ? -0.563 -5.016 -2.332 1 97.38 90 LYS A O 1
ATOM 686 N N . CYS A 1 91 ? 0.104 -4.582 -4.422 1 97.5 91 CYS A N 1
ATOM 687 C CA . CYS A 1 91 ? 1.488 -4.285 -4.07 1 97.5 91 CYS A CA 1
ATOM 688 C C . CYS A 1 91 ? 1.843 -2.846 -4.422 1 97.5 91 CYS A C 1
ATOM 690 O O . CYS A 1 91 ? 1.518 -2.369 -5.512 1 97.5 91 CYS A O 1
ATOM 692 N N . LEU A 1 92 ? 2.422 -2.219 -3.492 1 96.56 92 LEU A N 1
ATOM 693 C CA . LEU A 1 92 ? 2.848 -0.833 -3.658 1 96.56 92 LEU A CA 1
ATOM 694 C C . LEU A 1 92 ? 4.363 -0.711 -3.527 1 96.56 92 LEU A C 1
ATOM 696 O O . LEU A 1 92 ? 4.949 -1.207 -2.562 1 96.56 92 LEU A O 1
ATOM 700 N N . THR A 1 93 ? 5.031 -0.058 -4.523 1 95.75 93 THR A N 1
ATOM 701 C CA . THR A 1 93 ? 6.477 0.14 -4.449 1 95.75 93 THR A CA 1
ATOM 702 C C . THR A 1 93 ? 6.812 1.321 -3.543 1 95.75 93 THR A C 1
ATOM 704 O O . THR A 1 93 ? 6.16 2.367 -3.611 1 95.75 93 THR A O 1
ATOM 707 N N . MET A 1 94 ? 7.66 1.196 -2.619 1 91.62 94 MET A N 1
ATOM 708 C CA . MET A 1 94 ? 8.242 2.201 -1.734 1 91.62 94 MET A CA 1
ATOM 709 C C . MET A 1 94 ? 9.766 2.146 -1.774 1 91.62 94 MET A C 1
ATOM 711 O O . MET A 1 94 ? 10.391 1.479 -0.947 1 91.62 94 MET A O 1
ATOM 715 N N . ASN A 1 95 ? 10.375 2.865 -2.75 1 89.44 95 ASN A N 1
ATOM 716 C CA . ASN A 1 95 ? 11.812 2.75 -2.953 1 89.44 95 ASN A CA 1
ATOM 717 C C . ASN A 1 95 ? 12.234 1.3 -3.176 1 89.44 95 ASN A C 1
ATOM 719 O O . ASN A 1 95 ? 11.703 0.623 -4.059 1 89.44 95 ASN A O 1
ATOM 723 N N . ASP A 1 96 ? 13.062 0.759 -2.301 1 88.5 96 ASP A N 1
ATOM 724 C CA . ASP A 1 96 ? 13.562 -0.596 -2.498 1 88.5 96 ASP A CA 1
ATOM 725 C C . ASP A 1 96 ? 12.648 -1.625 -1.839 1 88.5 96 ASP A C 1
ATOM 727 O O . ASP A 1 96 ? 13.008 -2.801 -1.73 1 88.5 96 ASP A O 1
ATOM 731 N N . ASN A 1 97 ? 11.477 -1.182 -1.408 1 89 97 ASN A N 1
ATOM 732 C CA . ASN A 1 97 ? 10.539 -2.066 -0.73 1 89 97 ASN A CA 1
ATOM 733 C C . ASN A 1 97 ? 9.266 -2.273 -1.554 1 89 97 ASN A C 1
ATOM 735 O O . ASN A 1 97 ? 8.914 -1.43 -2.381 1 89 97 ASN A O 1
ATOM 739 N N . LEU A 1 98 ? 8.734 -3.391 -1.364 1 93.62 98 LEU A N 1
ATOM 740 C CA . LEU A 1 98 ? 7.406 -3.707 -1.89 1 93.62 98 LEU A CA 1
ATOM 741 C C . LEU A 1 98 ? 6.426 -3.986 -0.757 1 93.62 98 LEU A C 1
ATOM 743 O O . LEU A 1 98 ? 6.613 -4.934 0.012 1 93.62 98 LEU A O 1
ATOM 747 N N . VAL A 1 99 ? 5.43 -3.104 -0.596 1 92.5 99 VAL A N 1
ATOM 748 C CA . VAL A 1 99 ? 4.379 -3.316 0.392 1 92.5 99 VAL A CA 1
ATOM 749 C C . VAL A 1 99 ? 3.271 -4.18 -0.209 1 92.5 99 VAL A C 1
ATOM 751 O O . VAL A 1 99 ? 2.637 -3.791 -1.193 1 92.5 99 VAL A O 1
ATOM 754 N N . VAL A 1 100 ? 3.047 -5.355 0.337 1 94.69 100 VAL A N 1
ATOM 755 C CA . VAL A 1 100 ? 2.051 -6.297 -0.163 1 94.69 100 VAL A CA 1
ATOM 756 C C . VAL A 1 100 ? 0.855 -6.336 0.786 1 94.69 100 VAL A C 1
ATOM 758 O O . VAL A 1 100 ? 0.998 -6.699 1.957 1 94.69 100 VAL A O 1
ATOM 761 N N . SER A 1 101 ? -0.264 -5.941 0.297 1 92.94 101 SER A N 1
ATOM 762 C CA . SER A 1 101 ? -1.513 -5.973 1.053 1 92.94 101 SER A CA 1
ATOM 763 C C . SER A 1 101 ? -2.471 -7.016 0.492 1 92.94 101 SER A C 1
ATOM 765 O O . SER A 1 101 ? -2.74 -7.039 -0.711 1 92.94 101 SER A O 1
ATOM 767 N N . ALA A 1 102 ? -2.961 -7.871 1.339 1 93.19 102 ALA A N 1
ATOM 768 C CA . ALA A 1 102 ? -3.893 -8.922 0.946 1 93.19 102 ALA A CA 1
ATOM 769 C C . ALA A 1 102 ? -5.168 -8.867 1.78 1 93.19 102 ALA A C 1
ATOM 771 O O . ALA A 1 102 ? -5.121 -8.969 3.008 1 93.19 102 ALA A O 1
ATOM 772 N N . LEU A 1 103 ? -6.266 -8.719 1.134 1 91.44 103 LEU A N 1
ATOM 773 C CA . LEU A 1 103 ? -7.574 -8.609 1.771 1 91.44 103 LEU A CA 1
ATOM 774 C C . LEU A 1 103 ? -8.43 -9.836 1.468 1 91.44 103 LEU A C 1
ATOM 776 O O . LEU A 1 103 ? -8.641 -10.172 0.302 1 91.44 103 LEU A O 1
ATOM 780 N N . LEU A 1 104 ? -8.797 -10.531 2.523 1 89.5 104 LEU A N 1
ATOM 781 C CA . LEU A 1 104 ? -9.82 -11.555 2.377 1 89.5 104 LEU A CA 1
ATOM 782 C C . LEU A 1 104 ? -11.211 -10.938 2.365 1 89.5 104 LEU A C 1
ATOM 784 O O . LEU A 1 104 ? -11.672 -10.422 3.383 1 89.5 104 LEU A O 1
ATOM 788 N N . VAL A 1 105 ? -11.805 -10.984 1.239 1 86 105 VAL A N 1
ATOM 789 C CA . VAL A 1 105 ? -13.062 -10.273 1.028 1 86 105 VAL A CA 1
ATOM 790 C C . VAL A 1 105 ? -14.164 -10.906 1.885 1 86 105 VAL A C 1
ATOM 792 O O . VAL A 1 105 ? -14.297 -12.125 1.934 1 86 105 VAL A O 1
ATOM 795 N N . GLY A 1 106 ? -14.914 -10.086 2.475 1 78.38 106 GLY A N 1
ATOM 796 C CA . GLY A 1 106 ? -16 -10.562 3.305 1 78.38 106 GLY A CA 1
ATOM 797 C C . GLY A 1 106 ? -15.625 -10.711 4.766 1 78.38 106 GLY A C 1
ATOM 798 O O . GLY A 1 106 ? -16.5 -10.719 5.641 1 78.38 106 GLY A O 1
ATOM 799 N N . ILE A 1 107 ? -14.305 -11.008 4.867 1 72.38 107 ILE A N 1
ATOM 800 C CA . ILE A 1 107 ? -13.789 -11.094 6.23 1 72.38 107 ILE A CA 1
ATOM 801 C C . ILE A 1 107 ? -12.938 -9.859 6.543 1 72.38 107 ILE A C 1
ATOM 803 O O . ILE A 1 107 ? -12.406 -9.219 5.633 1 72.38 107 ILE A O 1
ATOM 807 N N . GLU A 1 108 ? -13.102 -9.109 7.34 1 68.62 108 GLU A N 1
ATOM 808 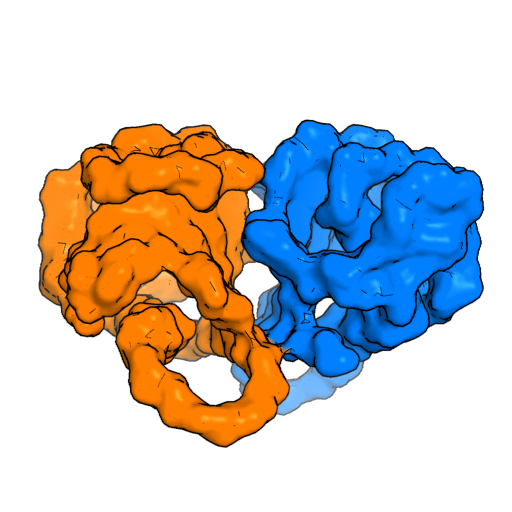C CA . GLU A 1 108 ? -12.352 -7.91 7.699 1 68.62 108 GLU A CA 1
ATOM 809 C C . GLU A 1 108 ? -10.906 -8.25 8.07 1 68.62 108 GLU A C 1
ATOM 811 O O . GLU A 1 108 ? -10.406 -7.82 9.109 1 68.62 108 GLU A O 1
ATOM 816 N N . THR A 1 109 ? -10.359 -9.242 7.258 1 75.69 109 THR A N 1
ATOM 817 C CA . THR A 1 109 ? -8.945 -9.555 7.473 1 75.69 109 THR A CA 1
ATOM 818 C C . THR A 1 109 ? -8.078 -8.898 6.406 1 75.69 109 THR A C 1
ATOM 820 O O . THR A 1 109 ? -8.305 -9.094 5.211 1 75.69 109 THR A O 1
ATOM 823 N N . LEU A 1 110 ? -7.238 -8.055 6.75 1 87 110 LEU A N 1
ATOM 824 C CA . LEU A 1 110 ? -6.262 -7.41 5.879 1 87 110 LEU A CA 1
ATOM 825 C C . LEU A 1 110 ? -4.84 -7.676 6.367 1 87 110 LEU A C 1
ATOM 827 O O . LEU A 1 110 ? -4.508 -7.371 7.512 1 87 110 LEU A O 1
ATOM 831 N N . LEU A 1 111 ? -4.102 -8.352 5.57 1 87.31 111 LEU A N 1
ATOM 832 C CA . LEU A 1 111 ? -2.715 -8.68 5.879 1 87.31 111 LEU A CA 1
ATOM 833 C C . LEU A 1 111 ? -1.756 -7.824 5.059 1 87.31 111 LEU A C 1
ATOM 835 O O . LEU A 1 111 ? -1.998 -7.57 3.875 1 87.31 111 LEU A O 1
ATOM 839 N N . VAL A 1 112 ? -0.76 -7.328 5.707 1 88.81 112 VAL A N 1
ATOM 840 C CA . VAL A 1 112 ? 0.241 -6.527 5.012 1 88.81 112 VAL A CA 1
ATOM 841 C C . VAL A 1 112 ? 1.64 -7.039 5.348 1 88.81 112 VAL A C 1
ATOM 843 O O . VAL A 1 112 ? 1.935 -7.34 6.508 1 88.81 112 VAL A O 1
ATOM 846 N N . ILE A 1 113 ? 2.441 -7.203 4.352 1 88.62 113 ILE A N 1
ATOM 847 C CA . ILE A 1 113 ? 3.852 -7.504 4.574 1 88.62 113 ILE A CA 1
ATOM 848 C C . ILE A 1 113 ? 4.719 -6.566 3.736 1 88.62 113 ILE A C 1
ATOM 850 O O . ILE A 1 113 ? 4.254 -6.012 2.736 1 88.62 113 ILE A O 1
ATOM 854 N N . VAL A 1 114 ? 5.898 -6.34 4.156 1 88.56 114 VAL A N 1
ATOM 855 C CA . VAL A 1 114 ? 6.863 -5.523 3.426 1 88.56 114 VAL A CA 1
ATOM 856 C C . VAL A 1 114 ? 8.039 -6.391 2.982 1 88.56 114 VAL A C 1
ATOM 858 O O . VAL A 1 114 ? 8.633 -7.102 3.795 1 88.56 114 VAL A O 1
ATOM 861 N N . LEU A 1 115 ? 8.305 -6.344 1.737 1 90.06 115 LEU A N 1
ATOM 862 C CA . LEU A 1 115 ? 9.414 -7.098 1.173 1 90.06 115 LEU A CA 1
ATOM 863 C C . LEU A 1 115 ? 10.555 -6.168 0.778 1 90.06 115 LEU A C 1
ATOM 865 O O . LEU A 1 115 ? 10.344 -5.172 0.084 1 90.06 115 LEU A O 1
ATOM 869 N N . SER A 1 116 ? 11.797 -6.48 1.269 1 89.25 116 SER A N 1
ATOM 870 C CA . SER A 1 116 ? 12.984 -5.82 0.732 1 89.25 116 SER A CA 1
ATOM 871 C C . SER A 1 116 ? 13.383 -6.418 -0.613 1 89.25 116 SER A C 1
ATOM 873 O O . SER A 1 116 ? 14.039 -7.457 -0.666 1 89.25 116 SER A O 1
ATOM 875 N N . VAL A 1 117 ? 13.094 -5.762 -1.632 1 92.62 117 VAL A N 1
ATOM 876 C CA . VAL A 1 117 ? 13.148 -6.301 -2.986 1 92.62 117 VAL A CA 1
ATOM 877 C C . VAL A 1 117 ? 14.57 -6.762 -3.307 1 92.62 117 VAL A C 1
ATOM 879 O O . VAL A 1 117 ? 14.773 -7.867 -3.811 1 92.62 117 VAL A O 1
ATOM 882 N N . ASN A 1 118 ? 15.539 -5.988 -2.924 1 91 118 ASN A N 1
ATOM 883 C CA . ASN A 1 118 ? 16.922 -6.258 -3.309 1 91 118 ASN A CA 1
ATOM 884 C C . ASN A 1 118 ? 17.484 -7.477 -2.58 1 91 118 ASN A C 1
ATOM 886 O O . ASN A 1 118 ? 18.516 -8.023 -2.975 1 91 118 ASN A O 1
ATOM 890 N N . ASP A 1 119 ? 16.844 -7.918 -1.57 1 90.69 119 ASP A N 1
ATOM 891 C CA . ASP A 1 119 ? 17.281 -9.109 -0.844 1 90.69 119 ASP A CA 1
ATOM 892 C C . ASP A 1 119 ? 16.922 -10.375 -1.607 1 90.69 119 ASP A C 1
ATOM 894 O O . ASP A 1 119 ? 17.453 -11.453 -1.325 1 90.69 119 ASP A O 1
ATOM 898 N N . TYR A 1 120 ? 15.992 -10.227 -2.617 1 93.06 120 TYR A N 1
ATOM 899 C CA . TYR A 1 120 ? 15.438 -11.453 -3.18 1 93.06 120 TYR A CA 1
ATOM 900 C C . TYR A 1 120 ? 15.625 -11.492 -4.691 1 93.06 120 TYR A C 1
ATOM 902 O O . TYR A 1 120 ? 15.32 -12.5 -5.336 1 93.06 120 TYR A O 1
ATOM 910 N N . VAL A 1 121 ? 16.031 -10.414 -5.246 1 93.06 121 VAL A N 1
ATOM 911 C CA . VAL A 1 121 ? 16.156 -10.352 -6.699 1 93.06 121 VAL A CA 1
ATOM 912 C C . VAL A 1 121 ? 17.641 -10.383 -7.078 1 93.06 121 VAL A C 1
ATOM 914 O O . VAL A 1 121 ? 18.469 -9.75 -6.422 1 93.06 121 VAL A O 1
ATOM 917 N N . GLY A 1 122 ? 18.016 -11.18 -8.008 1 85.75 122 GLY A N 1
ATOM 918 C CA . GLY A 1 122 ? 19.375 -11.344 -8.477 1 85.75 122 GLY A CA 1
ATOM 919 C C . GLY A 1 122 ? 19.703 -10.461 -9.672 1 85.75 122 GLY A C 1
ATOM 920 O O . GLY A 1 122 ? 19.062 -9.43 -9.883 1 85.75 122 GLY A O 1
ATOM 921 N N . GLU A 1 123 ? 20.75 -10.93 -10.414 1 76.12 123 GLU A N 1
ATOM 922 C CA . GLU A 1 123 ? 21.297 -10.148 -11.523 1 76.12 123 GLU A CA 1
ATOM 923 C C . GLU A 1 123 ? 20.344 -10.133 -12.711 1 76.12 123 GLU A C 1
ATOM 925 O O . GLU A 1 123 ? 19.656 -11.117 -12.969 1 76.12 123 GLU A O 1
ATOM 930 N N . ASN A 1 124 ? 20.312 -8.961 -13.25 1 72.94 124 ASN A N 1
ATOM 931 C CA . ASN A 1 124 ? 19.484 -8.781 -14.438 1 72.94 124 ASN A CA 1
ATOM 932 C C . ASN A 1 124 ? 20.062 -9.547 -15.633 1 72.94 124 ASN A C 1
ATOM 934 O O . ASN A 1 124 ? 21.281 -9.711 -15.742 1 72.94 124 ASN A O 1
ATOM 938 N N . GLY A 1 125 ? 19.125 -10.078 -16.469 1 67.81 125 GLY A N 1
ATOM 939 C CA . GLY A 1 125 ? 19.562 -10.625 -17.75 1 67.81 125 GLY A CA 1
ATOM 940 C C . GLY A 1 125 ? 19.953 -12.086 -17.672 1 67.81 125 GLY A C 1
ATOM 941 O O . GLY A 1 125 ? 20.453 -12.656 -18.641 1 67.81 125 GLY A O 1
ATOM 942 N N . ALA A 1 126 ? 19.844 -12.617 -16.531 1 64.06 126 ALA A N 1
ATOM 943 C CA . ALA A 1 126 ? 20.172 -14.039 -16.469 1 64.06 126 ALA A CA 1
ATOM 944 C C . ALA A 1 126 ? 19.219 -14.859 -17.344 1 64.06 126 ALA A C 1
ATOM 946 O O . ALA A 1 126 ? 18.031 -14.523 -17.469 1 64.06 126 ALA A O 1
ATOM 947 N N . SER A 1 127 ? 19.75 -15.695 -18.094 1 68.5 127 SER A N 1
ATOM 948 C CA . SER A 1 127 ? 19.016 -16.516 -19.062 1 68.5 127 SER A CA 1
ATOM 949 C C . SER A 1 127 ? 17.984 -17.391 -18.359 1 68.5 127 SER A C 1
ATOM 951 O O . SER A 1 127 ? 16.906 -17.656 -18.906 1 68.5 127 SER A O 1
ATOM 953 N N . ASN A 1 128 ? 18.266 -17.781 -17.203 1 81 128 ASN A N 1
ATOM 954 C CA . ASN A 1 128 ? 17.359 -18.656 -16.484 1 81 128 ASN A CA 1
ATOM 955 C C . ASN A 1 128 ? 16.719 -17.953 -15.297 1 81 128 ASN A C 1
ATOM 957 O O . ASN A 1 128 ? 17.375 -17.172 -14.602 1 81 128 ASN A O 1
ATOM 961 N N . TYR A 1 129 ? 15.383 -18.156 -15.047 1 83.06 129 TYR A N 1
ATOM 962 C CA . TYR A 1 129 ? 14.602 -17.484 -14.008 1 83.06 129 TYR A CA 1
ATOM 963 C C . TYR A 1 129 ? 15.156 -17.797 -12.625 1 83.06 129 TYR A C 1
ATOM 965 O O . TYR A 1 129 ? 15.086 -16.969 -11.719 1 83.06 129 TYR A O 1
ATOM 973 N N . SER A 1 130 ? 15.75 -18.984 -12.539 1 77.94 130 SER A N 1
ATOM 974 C CA . SER A 1 130 ? 16.281 -19.344 -11.234 1 77.94 130 SER A CA 1
ATOM 975 C C . SER A 1 130 ? 17.406 -18.406 -10.812 1 77.94 130 SER A C 1
ATOM 977 O O . SER A 1 130 ? 17.609 -18.156 -9.625 1 77.94 130 SER A O 1
ATOM 979 N N . GLN A 1 131 ? 18.141 -17.859 -11.797 1 84.75 131 GLN A N 1
ATOM 980 C CA . GLN A 1 131 ? 19.266 -16.969 -11.508 1 84.75 131 GLN A CA 1
ATOM 981 C C . GLN A 1 131 ? 18.797 -15.539 -11.281 1 84.75 131 GLN A C 1
ATOM 983 O O . GLN A 1 131 ? 19.547 -14.703 -10.766 1 84.75 131 GLN A O 1
ATOM 988 N N . GLN A 1 132 ? 17.547 -15.367 -11.594 1 90.88 132 GLN A N 1
ATOM 989 C CA . GLN A 1 132 ? 17.031 -14.016 -11.477 1 90.88 132 GLN A CA 1
ATOM 990 C C . GLN A 1 132 ? 16.562 -13.727 -10.055 1 90.88 132 GLN A C 1
ATOM 992 O O . GLN A 1 132 ? 16.219 -12.586 -9.727 1 90.88 132 GLN A O 1
ATOM 997 N N . PHE A 1 133 ? 16.656 -14.766 -9.219 1 94.06 133 PHE A N 1
ATOM 998 C CA . PHE A 1 133 ? 16.219 -14.617 -7.832 1 94.06 133 PHE A CA 1
ATOM 999 C C . PHE A 1 133 ? 17.266 -15.141 -6.871 1 94.06 133 PHE A C 1
ATOM 1001 O O . PHE A 1 133 ? 18.047 -16.031 -7.215 1 94.06 133 PHE A O 1
ATOM 1008 N N . LYS A 1 134 ? 17.344 -14.492 -5.801 1 93 134 LYS A N 1
ATOM 1009 C CA . LYS A 1 134 ? 18.156 -14.961 -4.684 1 93 134 LYS A CA 1
ATOM 1010 C C . LYS A 1 134 ? 17.297 -15.141 -3.426 1 93 134 LYS A C 1
ATOM 1012 O O . LYS A 1 134 ? 16.359 -14.375 -3.191 1 93 134 LYS A O 1
ATOM 1017 N N . LYS A 1 135 ? 17.625 -16.156 -2.586 1 93.62 135 LYS A N 1
ATOM 1018 C CA . LYS A 1 135 ? 16.906 -16.484 -1.355 1 93.62 135 LYS A CA 1
ATOM 1019 C C . LYS A 1 135 ? 15.414 -16.672 -1.618 1 93.62 135 LYS A C 1
ATOM 1021 O O . LYS A 1 135 ? 14.578 -16.172 -0.854 1 93.62 135 LYS A O 1
ATOM 1026 N N . LEU A 1 136 ? 15.109 -17.25 -2.75 1 94.31 136 LEU A N 1
ATOM 1027 C CA . LEU A 1 136 ? 13.727 -17.438 -3.164 1 94.31 136 LEU A CA 1
ATOM 1028 C C . LEU A 1 136 ? 12.969 -18.297 -2.152 1 94.31 136 LEU A C 1
ATOM 1030 O O . LEU A 1 136 ? 11.805 -18.031 -1.855 1 94.31 136 LEU A O 1
ATOM 1034 N N . ASP A 1 137 ? 13.578 -19.281 -1.624 1 94.25 137 ASP A N 1
ATOM 1035 C CA . ASP A 1 137 ? 12.961 -20.172 -0.636 1 94.25 137 ASP A CA 1
ATOM 1036 C C . ASP A 1 137 ? 12.508 -19.375 0.593 1 94.25 137 ASP A C 1
ATOM 1038 O O . ASP A 1 137 ? 11.43 -19.625 1.134 1 94.25 137 ASP A O 1
ATOM 1042 N N . LYS A 1 138 ? 13.312 -18.453 1.034 1 93 138 LYS A N 1
ATOM 1043 C CA . LYS A 1 138 ? 12.977 -17.609 2.184 1 93 138 LYS A CA 1
ATOM 1044 C C . LYS A 1 138 ? 11.789 -16.703 1.87 1 93 138 LYS A C 1
ATOM 1046 O O . LYS A 1 138 ? 10.906 -16.516 2.709 1 93 138 LYS A O 1
ATOM 1051 N N . LEU A 1 139 ? 11.852 -16.109 0.679 1 94.44 139 LEU A N 1
ATOM 1052 C CA . LEU A 1 139 ? 10.758 -15.227 0.262 1 94.44 139 LEU A CA 1
ATOM 1053 C C . LEU A 1 139 ? 9.438 -15.992 0.228 1 94.44 139 LEU A C 1
ATOM 1055 O O . LEU A 1 139 ? 8.438 -15.539 0.793 1 94.44 139 LEU A O 1
ATOM 1059 N N . ILE A 1 140 ? 9.469 -17.125 -0.375 1 95.75 140 ILE A N 1
ATOM 1060 C CA . ILE A 1 140 ? 8.273 -17.953 -0.498 1 95.75 140 ILE A CA 1
ATOM 1061 C C . ILE A 1 140 ? 7.797 -18.375 0.888 1 95.75 140 ILE A C 1
ATOM 1063 O O . ILE A 1 140 ? 6.594 -18.375 1.165 1 95.75 140 ILE A O 1
ATOM 1067 N N . SER A 1 141 ? 8.695 -18.734 1.763 1 93.69 141 SER A N 1
ATOM 1068 C CA . SER A 1 141 ? 8.352 -19.109 3.133 1 93.69 141 SER A CA 1
ATOM 1069 C C . SER A 1 141 ? 7.648 -17.953 3.852 1 93.69 141 SER A C 1
ATOM 1071 O O . SER A 1 141 ? 6.68 -18.172 4.582 1 93.69 141 SER A O 1
ATOM 1073 N N . SER A 1 142 ? 8.133 -16.734 3.637 1 89.06 142 SER A N 1
ATOM 1074 C CA . SER A 1 142 ? 7.508 -15.562 4.234 1 89.06 142 SER A CA 1
ATOM 1075 C C . SER A 1 142 ? 6.086 -15.367 3.715 1 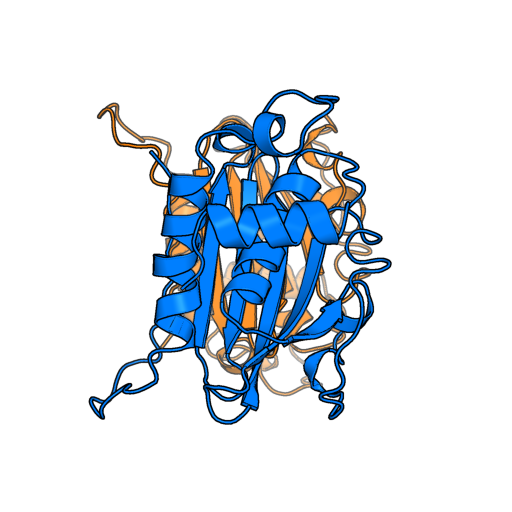89.06 142 SER A C 1
ATOM 1077 O O . SER A 1 142 ? 5.168 -15.102 4.492 1 89.06 142 SER A O 1
ATOM 1079 N N . ILE A 1 143 ? 5.918 -15.516 2.43 1 93.62 143 ILE A N 1
ATOM 1080 C CA . ILE A 1 143 ? 4.605 -15.375 1.811 1 93.62 143 ILE A CA 1
ATOM 1081 C C . ILE A 1 143 ? 3.666 -16.453 2.344 1 93.62 143 ILE A C 1
ATOM 1083 O O . ILE A 1 143 ? 2.518 -16.172 2.691 1 93.62 143 ILE A O 1
ATOM 1087 N N . ASN A 1 144 ? 4.18 -17.672 2.473 1 93.69 144 ASN A N 1
ATOM 1088 C CA . ASN A 1 144 ? 3.395 -18.781 3.014 1 93.69 144 ASN A CA 1
ATOM 1089 C C . ASN A 1 144 ? 2.922 -18.484 4.438 1 93.69 144 ASN A C 1
ATOM 1091 O O . ASN A 1 144 ? 1.73 -18.594 4.734 1 93.69 144 ASN A O 1
ATOM 1095 N N . THR A 1 145 ? 3.83 -18.062 5.199 1 90.31 145 THR A N 1
ATOM 1096 C CA . THR A 1 145 ? 3.582 -17.922 6.629 1 90.31 145 THR A CA 1
ATOM 1097 C C . THR A 1 145 ? 2.748 -16.672 6.918 1 90.31 145 THR A C 1
ATOM 1099 O O . THR A 1 145 ? 1.837 -16.719 7.746 1 90.31 145 THR A O 1
ATOM 1102 N N . GLU A 1 146 ? 3.055 -15.602 6.176 1 86.88 146 GLU A N 1
ATOM 1103 C CA . GLU A 1 146 ? 2.484 -14.32 6.57 1 86.88 146 GLU A CA 1
ATOM 1104 C C . GLU A 1 146 ? 1.212 -14.016 5.785 1 86.88 146 GLU A C 1
ATOM 1106 O O . GLU A 1 146 ? 0.408 -13.18 6.195 1 86.88 146 GLU A O 1
ATOM 1111 N N . LEU A 1 147 ? 1.034 -14.648 4.664 1 91.44 147 LEU A N 1
ATOM 1112 C CA . LEU A 1 147 ? -0.146 -14.359 3.857 1 91.44 147 LEU A CA 1
ATOM 1113 C C . LEU A 1 147 ? -0.986 -15.617 3.658 1 91.44 147 LEU A C 1
ATOM 1115 O O . LEU A 1 147 ? -2.057 -15.758 4.254 1 91.44 147 LEU A O 1
ATOM 1119 N N . LEU A 1 148 ? -0.477 -16.609 3.023 1 93.5 148 LEU A N 1
ATOM 1120 C CA . LEU A 1 148 ? -1.266 -17.734 2.545 1 93.5 148 LEU A CA 1
ATOM 1121 C C . LEU A 1 148 ? -1.833 -18.531 3.713 1 93.5 148 LEU A C 1
ATOM 1123 O O . LEU A 1 148 ? -3.006 -18.922 3.699 1 93.5 148 LEU A O 1
ATOM 1127 N N . SER A 1 149 ? -1.034 -18.75 4.758 1 90 149 SER A N 1
ATOM 1128 C CA . SER A 1 149 ? -1.499 -19.531 5.898 1 90 149 SER A CA 1
ATOM 1129 C C . SER A 1 149 ? -2.596 -18.797 6.66 1 90 149 SER A C 1
ATOM 1131 O O . SER A 1 149 ? -3.508 -19.438 7.203 1 90 149 SER A O 1
ATOM 1133 N N . LYS A 1 150 ? -2.508 -17.531 6.641 1 84.69 150 LYS A N 1
ATOM 1134 C CA . LYS A 1 150 ? -3.447 -16.719 7.418 1 84.69 150 LYS A CA 1
ATOM 1135 C C . LYS A 1 150 ? -4.715 -16.438 6.621 1 84.69 150 LYS A C 1
ATOM 1137 O O . LYS A 1 150 ? -5.77 -16.156 7.199 1 84.69 150 LYS A O 1
ATOM 1142 N N . LEU A 1 151 ? -4.613 -16.484 5.34 1 87.69 151 LEU A N 1
ATOM 1143 C CA . LEU A 1 151 ? -5.773 -16.281 4.477 1 87.69 151 LEU A CA 1
ATOM 1144 C C . LEU A 1 151 ? -6.602 -17.562 4.391 1 87.69 151 LEU A C 1
ATOM 1146 O O . LEU A 1 151 ? -7.824 -17.5 4.223 1 87.69 151 LEU A O 1
ATOM 1150 N N . GLY A 1 152 ? -5.992 -18.781 4.23 1 77.38 152 GLY A N 1
ATOM 1151 C CA . GLY A 1 152 ? -6.664 -20.062 4.152 1 77.38 152 GLY A CA 1
ATOM 1152 C C . GLY A 1 152 ? -7.199 -20.547 5.488 1 77.38 152 GLY A C 1
ATOM 1153 O O . GLY A 1 152 ? -8.133 -21.344 5.535 1 77.38 152 GLY A O 1
ATOM 1154 N N . GLY A 1 153 ? -6.523 -20.484 6.645 1 60.59 153 GLY A N 1
ATOM 1155 C CA . GLY A 1 153 ? -6.871 -21.047 7.938 1 60.59 153 GLY A CA 1
ATOM 1156 C C . GLY A 1 153 ? -8.125 -20.422 8.539 1 60.59 153 GLY A C 1
ATOM 1157 O O . GLY A 1 153 ? -8.094 -19.297 9.031 1 60.59 153 GLY A O 1
ATOM 1158 N N . SER A 1 154 ? -9.195 -20.531 7.969 1 45.53 154 SER A N 1
ATOM 1159 C CA . SER A 1 154 ? -10.5 -20.156 8.508 1 45.53 154 SER A CA 1
ATOM 1160 C C . SER A 1 154 ? -10.664 -20.641 9.945 1 45.53 154 SER A C 1
ATOM 1162 O O . SER A 1 154 ? -11.758 -20.562 10.508 1 45.53 154 SER A O 1
ATOM 1164 N N . SER A 1 155 ? -10.25 -21.922 10.406 1 41.25 155 SER A N 1
ATOM 1165 C CA . SER A 1 155 ? -10.953 -22.188 11.664 1 41.25 155 SER A CA 1
ATOM 1166 C C . SER A 1 155 ? -10.789 -21.031 12.648 1 41.25 155 SER A C 1
ATOM 1168 O O . SER A 1 155 ? -9.789 -20.969 13.367 1 41.25 155 SER A O 1
ATOM 1170 N N . HIS A 1 156 ? -10.836 -19.938 12.148 1 40.06 156 HIS A N 1
ATOM 1171 C CA . HIS A 1 156 ? -10.984 -18.828 13.086 1 40.06 156 HIS A CA 1
ATOM 1172 C C . HIS A 1 156 ? -11.984 -19.172 14.188 1 40.06 156 HIS A C 1
ATOM 1174 O O . HIS A 1 156 ? -13.188 -19.297 13.922 1 40.06 156 HIS A O 1
ATOM 1180 N N . THR A 1 157 ? -11.914 -20.375 14.953 1 35.78 157 THR A N 1
ATOM 1181 C CA . THR A 1 157 ? -12.719 -20.453 16.172 1 35.78 157 THR A CA 1
ATOM 1182 C C . THR A 1 157 ? -13.039 -19.062 16.703 1 35.78 157 THR A C 1
ATOM 1184 O O . THR A 1 157 ? -12.336 -18.094 16.391 1 35.78 157 THR A O 1
ATOM 1187 N N . GLY A 1 158 ? -14.164 -19 17.719 1 33.88 158 GLY A N 1
ATOM 1188 C CA . GLY A 1 158 ? -15.055 -18.047 18.359 1 33.88 158 GLY A CA 1
ATOM 1189 C C . GLY A 1 158 ? -14.336 -16.797 18.859 1 33.88 158 GLY A C 1
ATOM 1190 O O . GLY A 1 158 ? -14.961 -15.883 19.391 1 33.88 158 GLY A O 1
ATOM 1191 N N . SER A 1 159 ? -13.266 -17 19.75 1 34.16 159 SER A N 1
ATOM 1192 C CA . SER A 1 159 ? -13.219 -15.93 20.734 1 34.16 159 SER A CA 1
ATOM 1193 C C . SER A 1 159 ? -13.273 -14.562 20.062 1 34.16 159 SER A C 1
ATOM 1195 O O . SER A 1 159 ? -12.961 -14.43 18.891 1 34.16 159 SER A O 1
ATOM 1197 N N . SER A 1 160 ? -14.055 -13.57 20.594 1 35.22 160 SER A N 1
ATOM 1198 C CA . SER A 1 160 ? -14.414 -12.18 20.359 1 35.22 160 SER A CA 1
ATOM 1199 C C . SER A 1 160 ? -13.266 -11.43 19.672 1 35.22 160 SER A C 1
ATOM 1201 O O . SER A 1 160 ? -12.648 -10.547 20.281 1 35.22 160 SER A O 1
ATOM 1203 N N . SER A 1 161 ? -12.469 -12.047 18.891 1 35.38 161 SER A N 1
ATOM 1204 C CA . SER A 1 161 ? -11.156 -11.641 18.391 1 35.38 161 SER A CA 1
ATOM 1205 C C . SER A 1 161 ? -11.219 -10.281 17.703 1 35.38 161 SER A C 1
ATOM 1207 O O . SER A 1 161 ? -12.031 -10.07 16.812 1 35.38 161 SER A O 1
ATOM 1209 N N . GLU A 1 162 ? -10.977 -9.336 18.328 1 37.22 162 GLU A N 1
ATOM 1210 C CA . GLU A 1 162 ? -10.68 -7.996 17.844 1 37.22 162 GLU A CA 1
ATOM 1211 C C . GLU A 1 162 ? -9.992 -8.047 16.484 1 37.22 162 GLU A C 1
ATOM 1213 O O . GLU A 1 162 ? -9.039 -8.805 16.297 1 37.22 162 GLU A O 1
ATOM 1218 N N . SER A 1 163 ? -10.703 -8.148 15.352 1 40.69 163 SER A N 1
ATOM 1219 C CA . SER A 1 163 ? -10.312 -8.109 13.945 1 40.69 163 SER A CA 1
ATOM 1220 C C . SER A 1 163 ? -8.883 -7.609 13.789 1 40.69 163 SER A C 1
ATOM 1222 O O . SER A 1 163 ? -8.586 -6.453 14.094 1 40.69 163 SER A O 1
ATOM 1224 N N . GLN A 1 164 ? -8.031 -8.492 14.398 1 41.47 164 GLN A N 1
ATOM 1225 C CA . GLN A 1 164 ? -6.621 -8.133 14.383 1 41.47 164 GLN A CA 1
ATOM 1226 C C . GLN A 1 164 ? -6.098 -8.016 12.961 1 41.47 164 GLN A C 1
ATOM 1228 O O . GLN A 1 164 ? -6.355 -8.883 12.117 1 41.47 164 GLN A O 1
ATOM 1233 N N . ARG A 1 165 ? -6.258 -6.855 12.383 1 48.69 165 ARG A N 1
ATOM 1234 C CA . ARG A 1 165 ? -5.531 -6.609 11.141 1 48.69 165 ARG A CA 1
ATOM 1235 C C . ARG A 1 165 ? -4.027 -6.742 11.352 1 48.69 165 ARG A C 1
ATOM 1237 O O . ARG A 1 165 ? -3.494 -6.285 12.367 1 48.69 165 ARG A O 1
ATOM 1244 N N . TYR A 1 166 ? -3.477 -8.141 11.148 1 50.91 166 TYR A N 1
ATOM 1245 C CA . TYR A 1 166 ? -2.062 -8.383 11.414 1 50.91 166 TYR A CA 1
ATOM 1246 C C . TYR A 1 166 ? -1.199 -7.832 10.281 1 50.91 166 TYR A C 1
ATOM 1248 O O . TYR A 1 166 ? -1.624 -7.805 9.125 1 50.91 166 TYR A O 1
ATOM 1256 N N . PHE A 1 167 ? -0.421 -6.863 10.617 1 48.97 167 PHE A N 1
ATOM 1257 C CA . PHE A 1 167 ? 0.647 -6.336 9.773 1 48.97 167 PHE A CA 1
ATOM 1258 C C . PHE A 1 167 ? 1.952 -7.082 10.031 1 48.97 167 PHE A C 1
ATOM 1260 O O . PHE A 1 167 ? 2.328 -7.312 11.18 1 48.97 167 PHE A O 1
ATOM 1267 N N . PHE A 1 168 ? 2.248 -8.242 9.281 1 47.31 168 PHE A N 1
ATOM 1268 C CA . PHE A 1 168 ? 3.574 -8.812 9.5 1 47.31 168 PHE A CA 1
ATOM 1269 C C . PHE A 1 168 ? 4.605 -8.141 8.602 1 47.31 168 PHE A C 1
ATOM 1271 O O . PHE A 1 168 ? 4.301 -7.773 7.465 1 47.31 168 PHE A O 1
ATOM 1278 N N . ILE A 1 169 ? 5.375 -7.305 9.141 1 46.28 169 ILE A N 1
ATOM 1279 C CA . ILE A 1 169 ? 6.539 -6.805 8.422 1 46.28 169 ILE A CA 1
ATOM 1280 C C . ILE A 1 169 ? 7.656 -7.844 8.453 1 46.28 169 ILE A C 1
ATOM 1282 O O . ILE A 1 169 ? 8.148 -8.195 9.523 1 46.28 169 ILE A O 1
ATOM 1286 N N . ASP A 1 170 ? 7.621 -8.773 7.547 1 44.81 170 ASP A N 1
ATOM 1287 C CA . ASP A 1 170 ? 8.758 -9.688 7.555 1 44.81 170 ASP A CA 1
ATOM 1288 C C . ASP A 1 170 ? 10.039 -8.984 7.125 1 44.81 170 ASP A C 1
ATOM 1290 O O . ASP A 1 170 ? 10.102 -8.398 6.043 1 44.81 170 ASP A O 1
ATOM 1294 N N . VAL A 1 171 ? 10.695 -8.18 8.047 1 38.84 171 VAL A N 1
ATOM 1295 C CA . VAL A 1 171 ? 12.078 -7.875 7.707 1 38.84 171 VAL A CA 1
ATOM 1296 C C . VAL A 1 171 ? 12.828 -9.164 7.398 1 38.84 171 VAL A C 1
ATOM 1298 O O . VAL A 1 171 ? 12.938 -10.055 8.25 1 38.84 171 VAL A O 1
ATOM 1301 N N . VAL A 1 172 ? 12.734 -9.719 6.23 1 36.81 172 VAL A N 1
ATOM 1302 C CA . VAL A 1 172 ? 13.539 -10.891 5.887 1 36.81 172 VAL A CA 1
ATOM 1303 C C . VAL A 1 172 ? 15 -10.641 6.266 1 36.81 172 VAL A C 1
ATOM 1305 O O . VAL A 1 172 ? 15.633 -9.719 5.742 1 36.81 172 VAL A O 1
ATOM 1308 N N . GLU A 1 173 ? 15.43 -10.797 7.57 1 32.91 173 GLU A N 1
ATOM 1309 C CA . GLU A 1 173 ? 16.844 -10.898 7.914 1 32.91 173 GLU A CA 1
ATOM 1310 C C . GLU A 1 173 ? 17.578 -11.867 6.988 1 32.91 173 GLU A C 1
ATOM 1312 O O . GLU A 1 173 ? 17.031 -12.898 6.602 1 32.91 173 GLU A O 1
ATOM 1317 N N . MET B 1 1 ? 4.012 16.766 17.391 1 90.31 1 MET B N 1
ATOM 1318 C CA . MET B 1 1 ? 2.795 15.984 17.219 1 90.31 1 MET B CA 1
ATOM 1319 C C . MET B 1 1 ? 1.621 16.875 16.844 1 90.31 1 MET B C 1
ATOM 1321 O O . MET B 1 1 ? 1.619 18.078 17.141 1 90.31 1 MET B O 1
ATOM 1325 N N . ALA B 1 2 ? 0.755 16.25 16.047 1 95.25 2 ALA B N 1
ATOM 1326 C CA . ALA B 1 2 ? -0.42 17 15.609 1 95.25 2 ALA B CA 1
ATOM 1327 C C . ALA B 1 2 ? -1.53 16.938 16.656 1 95.25 2 ALA B C 1
ATOM 1329 O O . ALA B 1 2 ? -1.661 15.945 17.375 1 95.25 2 ALA B O 1
ATOM 1330 N N . THR B 1 3 ? -2.266 18 16.859 1 96.5 3 THR B N 1
ATOM 1331 C CA . THR B 1 3 ? -3.467 18.031 17.688 1 96.5 3 THR B CA 1
ATOM 1332 C C . THR B 1 3 ? -4.723 18.078 16.812 1 96.5 3 THR B C 1
ATOM 1334 O O . THR B 1 3 ? -4.648 18.406 15.625 1 96.5 3 THR B O 1
ATOM 1337 N N . GLU B 1 4 ? -5.844 17.734 17.422 1 95.25 4 GLU B N 1
ATOM 1338 C CA . GLU B 1 4 ? -7.094 17.797 16.672 1 95.25 4 GLU B CA 1
ATOM 1339 C C . GLU B 1 4 ? -7.352 19.219 16.172 1 95.25 4 GLU B C 1
ATOM 1341 O O . GLU B 1 4 ? -7.738 19.406 15.016 1 95.25 4 GLU B O 1
ATOM 1346 N N . LYS B 1 5 ? -7.145 20.219 17.031 1 95.38 5 LYS B N 1
ATOM 1347 C CA . LYS B 1 5 ? -7.367 21.609 16.656 1 95.38 5 LYS B CA 1
ATOM 1348 C C . LYS B 1 5 ? -6.492 22.016 15.477 1 95.38 5 LYS B C 1
ATOM 1350 O O . LYS B 1 5 ? -6.969 22.656 14.531 1 95.38 5 LYS B O 1
ATOM 1355 N N . SER B 1 6 ? -5.188 21.672 15.492 1 97.31 6 SER B N 1
ATOM 1356 C CA . SER B 1 6 ? -4.281 22.062 14.414 1 97.31 6 SER B CA 1
ATOM 1357 C C . SER B 1 6 ? -4.633 21.344 13.109 1 97.31 6 SER B C 1
ATOM 1359 O O . SER B 1 6 ? -4.547 21.938 12.031 1 97.31 6 SER B O 1
ATOM 1361 N N . VAL B 1 7 ? -5.031 20.062 13.188 1 97.38 7 VAL B N 1
ATOM 1362 C CA . VAL B 1 7 ? -5.379 19.297 12 1 97.38 7 VAL B CA 1
ATOM 1363 C C . VAL B 1 7 ? -6.633 19.875 11.352 1 97.38 7 VAL B C 1
ATOM 1365 O O . VAL B 1 7 ? -6.672 20.094 10.141 1 97.38 7 VAL B O 1
ATOM 1368 N N . VAL B 1 8 ? -7.645 20.172 12.18 1 95.44 8 VAL B N 1
ATOM 1369 C CA . VAL B 1 8 ? -8.867 20.781 11.672 1 95.44 8 VAL B CA 1
ATOM 1370 C C . VAL B 1 8 ? -8.539 22.141 11.055 1 95.44 8 VAL B C 1
ATOM 1372 O O . VAL B 1 8 ? -9.117 22.516 10.031 1 95.44 8 VAL B O 1
ATOM 1375 N N . GLY B 1 9 ? -7.656 22.844 11.719 1 95.94 9 GLY B N 1
ATOM 1376 C CA . GLY B 1 9 ? -7.203 24.109 11.164 1 95.94 9 GLY B CA 1
ATOM 1377 C C . GLY B 1 9 ? -6.617 23.969 9.766 1 95.94 9 GLY B C 1
ATOM 1378 O O . GLY B 1 9 ? -6.918 24.781 8.883 1 95.94 9 GLY B O 1
ATOM 1379 N N . VAL B 1 10 ? -5.77 22.953 9.539 1 97 10 VAL B N 1
ATOM 1380 C CA . VAL B 1 10 ? -5.168 22.688 8.242 1 97 10 VAL B CA 1
ATOM 1381 C C . VAL B 1 10 ? -6.262 22.359 7.223 1 97 10 VAL B C 1
ATOM 1383 O O . VAL B 1 10 ? -6.238 22.859 6.098 1 97 10 VAL B O 1
ATOM 1386 N N . ILE B 1 11 ? -7.238 21.547 7.586 1 96.56 11 ILE B N 1
ATOM 1387 C CA . ILE B 1 11 ? -8.312 21.125 6.691 1 96.56 11 ILE B CA 1
ATOM 1388 C C . ILE B 1 11 ? -9.141 22.344 6.281 1 96.56 11 ILE B C 1
ATOM 1390 O O . ILE B 1 11 ? -9.43 22.531 5.098 1 96.56 11 ILE B O 1
ATOM 1394 N N . ARG B 1 12 ? -9.516 23.188 7.242 1 95.31 12 ARG B N 1
ATOM 1395 C CA . ARG B 1 12 ? -10.328 24.359 6.969 1 95.31 12 ARG B CA 1
ATOM 1396 C C . ARG B 1 12 ? -9.594 25.344 6.059 1 95.31 12 ARG B C 1
ATOM 1398 O O . ARG B 1 12 ? -10.211 25.984 5.207 1 95.31 12 ARG B O 1
ATOM 1405 N N . ALA B 1 13 ? -8.297 25.469 6.25 1 95.62 13 ALA B N 1
ATOM 1406 C CA . ALA B 1 13 ? -7.488 26.391 5.449 1 95.62 13 ALA B CA 1
ATOM 1407 C C . ALA B 1 13 ? -7.363 25.891 4.008 1 95.62 13 ALA B C 1
ATOM 1409 O O . ALA B 1 13 ? -7.398 26.688 3.068 1 95.62 13 ALA B O 1
ATOM 1410 N N . ALA B 1 14 ? -7.219 24.594 3.838 1 96 14 ALA B N 1
ATOM 1411 C CA . ALA B 1 14 ? -6.98 24 2.52 1 96 14 ALA B CA 1
ATOM 1412 C C . ALA B 1 14 ? -8.289 23.844 1.748 1 96 14 ALA B C 1
ATOM 1414 O O . ALA B 1 14 ? -8.281 23.781 0.516 1 96 14 ALA B O 1
ATOM 1415 N N . ARG B 1 15 ? -9.398 23.672 2.473 1 94.38 15 ARG B N 1
ATOM 1416 C CA . ARG B 1 15 ? -10.719 23.469 1.894 1 94.38 15 ARG B CA 1
ATOM 1417 C C . ARG B 1 15 ? -10.68 22.422 0.791 1 94.38 15 ARG B C 1
ATOM 1419 O O . ARG B 1 15 ? -11.109 22.672 -0.337 1 94.38 15 ARG B O 1
ATOM 1426 N N . PRO B 1 16 ? -10.234 21.234 1.121 1 95.12 16 PRO B N 1
ATOM 1427 C CA . PRO B 1 16 ? -10.117 20.203 0.081 1 95.12 16 PRO B CA 1
ATOM 1428 C C . PRO B 1 16 ? -11.477 19.734 -0.429 1 95.12 16 PRO B C 1
ATOM 1430 O O . PRO B 1 16 ? -12.461 19.75 0.315 1 95.12 16 PRO B O 1
ATOM 1433 N N . ALA B 1 17 ? -11.539 19.297 -1.733 1 92 17 ALA B N 1
ATOM 1434 C CA . ALA B 1 17 ? -12.688 18.594 -2.297 1 92 17 ALA B CA 1
ATOM 1435 C C . ALA B 1 17 ? -12.531 17.078 -2.125 1 92 17 ALA B C 1
ATOM 1437 O O . ALA B 1 17 ? -11.555 16.5 -2.59 1 92 17 ALA B O 1
ATOM 1438 N N . PHE B 1 18 ? -13.445 16.484 -1.446 1 94.81 18 PHE B N 1
ATOM 1439 C CA . PHE B 1 18 ? -13.414 15.047 -1.232 1 94.81 18 PHE B CA 1
ATOM 1440 C C . PHE B 1 18 ? -14.312 14.328 -2.232 1 94.81 18 PHE B C 1
ATOM 1442 O O . PHE B 1 18 ? -15.516 14.586 -2.289 1 94.81 18 PHE B O 1
ATOM 1449 N N . ARG B 1 19 ? -13.82 13.422 -2.955 1 94.81 19 ARG B N 1
ATOM 1450 C CA . ARG B 1 19 ? -14.578 12.633 -3.926 1 94.81 19 ARG B CA 1
ATOM 1451 C C . ARG B 1 19 ? -15.273 11.453 -3.254 1 94.81 19 ARG B C 1
ATOM 1453 O O . ARG B 1 19 ? -16.312 10.977 -3.727 1 94.81 19 ARG B O 1
ATOM 1460 N N . ASN B 1 20 ? -14.719 10.914 -2.254 1 94.62 20 ASN B N 1
ATOM 1461 C CA . ASN B 1 20 ? -15.172 9.727 -1.538 1 94.62 20 ASN B CA 1
ATOM 1462 C C . ASN B 1 20 ? -14.633 9.688 -0.112 1 94.62 20 ASN B C 1
ATOM 1464 O O . ASN B 1 20 ? -13.922 10.602 0.31 1 94.62 20 ASN B O 1
ATOM 1468 N N . ASN B 1 21 ? -14.961 8.758 0.617 1 95.38 21 ASN B N 1
ATOM 1469 C CA . ASN B 1 21 ? -14.562 8.664 2.018 1 95.38 21 ASN B CA 1
ATOM 1470 C C . ASN B 1 21 ? -13.062 8.43 2.158 1 95.38 21 ASN B C 1
ATOM 1472 O O . ASN B 1 21 ? -12.445 8.867 3.133 1 95.38 21 ASN B O 1
ATOM 1476 N N . HIS B 1 22 ? -12.438 7.738 1.228 1 96.75 22 HIS B N 1
ATOM 1477 C CA . HIS B 1 22 ? -11 7.52 1.265 1 96.75 22 HIS B CA 1
ATOM 1478 C C . HIS B 1 22 ? -10.234 8.836 1.163 1 96.75 22 HIS B C 1
ATOM 1480 O O . HIS B 1 22 ? -9.211 9.016 1.818 1 96.75 22 HIS B O 1
ATOM 1486 N N . ASP B 1 23 ? -10.781 9.812 0.363 1 97.19 23 ASP B N 1
ATOM 1487 C CA . ASP B 1 23 ? -10.203 11.156 0.302 1 97.19 23 ASP B CA 1
ATOM 1488 C C . ASP B 1 23 ? -10.133 11.781 1.69 1 97.19 23 ASP B C 1
ATOM 1490 O O . ASP B 1 23 ? -9.117 12.375 2.061 1 97.19 23 ASP B O 1
ATOM 1494 N N . LYS B 1 24 ? -11.219 11.68 2.395 1 96.38 24 LYS B N 1
ATOM 1495 C CA . LYS B 1 24 ? -11.289 12.289 3.721 1 96.38 24 LYS B CA 1
ATOM 1496 C C . LYS B 1 24 ? -10.219 11.719 4.648 1 96.38 24 LYS B C 1
ATOM 1498 O O . LYS B 1 24 ? -9.477 12.469 5.281 1 96.38 24 LYS B O 1
ATOM 1503 N N . ALA B 1 25 ? -10.141 10.398 4.672 1 96.62 25 ALA B N 1
ATOM 1504 C CA . ALA B 1 25 ? -9.164 9.742 5.543 1 96.62 25 ALA B CA 1
ATOM 1505 C C . ALA B 1 25 ? -7.734 10.094 5.125 1 96.62 25 ALA B C 1
ATOM 1507 O O . ALA B 1 25 ? -6.898 10.422 5.973 1 96.62 25 ALA B O 1
ATOM 1508 N N . ALA B 1 26 ? -7.453 10.047 3.805 1 98.19 26 ALA B N 1
ATOM 1509 C CA . ALA B 1 26 ? -6.125 10.367 3.295 1 98.19 26 ALA B CA 1
ATOM 1510 C C . ALA B 1 26 ? -5.746 11.812 3.613 1 98.19 26 ALA B C 1
ATOM 1512 O O . ALA B 1 26 ? -4.586 12.102 3.916 1 98.19 26 ALA B O 1
ATOM 1513 N N . PHE B 1 27 ? -6.711 12.695 3.533 1 98.19 27 PHE B N 1
ATOM 1514 C CA . PHE B 1 27 ? -6.406 14.102 3.789 1 98.19 27 PHE B CA 1
ATOM 1515 C C . PHE B 1 27 ? -6.09 14.328 5.262 1 98.19 27 PHE B C 1
ATOM 1517 O O . PHE B 1 27 ? -5.262 15.172 5.602 1 98.19 27 PHE B O 1
ATOM 1524 N N . VAL B 1 28 ? -6.727 13.586 6.152 1 97.44 28 VAL B N 1
ATOM 1525 C CA . VAL B 1 28 ? -6.391 13.695 7.57 1 97.44 28 VAL B CA 1
ATOM 1526 C C . VAL B 1 28 ? -4.934 13.289 7.789 1 97.44 28 VAL B C 1
ATOM 1528 O O . VAL B 1 28 ? -4.227 13.898 8.586 1 97.44 28 VAL B O 1
ATOM 1531 N N . VAL B 1 29 ? -4.465 12.234 7.09 1 98.12 29 VAL B N 1
ATOM 1532 C CA . VAL B 1 29 ? -3.062 11.844 7.16 1 98.12 29 VAL B CA 1
ATOM 1533 C C . VAL B 1 29 ? -2.178 13.023 6.75 1 98.12 29 VAL B C 1
ATOM 1535 O O . VAL B 1 29 ? -1.289 13.43 7.5 1 98.12 29 VAL B O 1
ATOM 1538 N N . HIS B 1 30 ? -2.424 13.641 5.605 1 98.75 30 HIS B N 1
ATOM 1539 C CA . HIS B 1 30 ? -1.675 14.797 5.121 1 98.75 30 HIS B CA 1
ATOM 1540 C C . HIS B 1 30 ? -1.731 15.945 6.121 1 98.75 30 HIS B C 1
ATOM 1542 O O . HIS B 1 30 ? -0.702 16.531 6.457 1 98.75 30 HIS B O 1
ATOM 1548 N N . ALA B 1 31 ? -2.967 16.266 6.578 1 98.44 31 ALA B N 1
ATOM 1549 C CA . ALA B 1 31 ? -3.154 17.391 7.496 1 98.44 31 ALA B CA 1
ATOM 1550 C C . ALA B 1 31 ? -2.389 17.156 8.797 1 98.44 31 ALA B C 1
ATOM 1552 O O . ALA B 1 31 ? -1.881 18.109 9.398 1 98.44 31 ALA B O 1
ATOM 1553 N N . SER B 1 32 ? -2.316 15.906 9.234 1 98.19 32 SER B N 1
ATOM 1554 C CA . SER B 1 32 ? -1.572 15.578 10.445 1 98.19 32 SER B CA 1
ATOM 1555 C C . SER B 1 32 ? -0.08 15.836 10.266 1 98.19 32 SER B C 1
ATOM 1557 O O . SER B 1 32 ? 0.565 16.406 11.148 1 98.19 32 SER B O 1
ATOM 1559 N N . PHE B 1 33 ? 0.47 15.406 9.141 1 98.06 33 PHE B N 1
ATOM 1560 C CA . PHE B 1 33 ? 1.873 15.68 8.852 1 98.06 33 PHE B CA 1
ATOM 1561 C C . PHE B 1 33 ? 2.129 17.188 8.789 1 98.06 33 PHE B C 1
ATOM 1563 O O . PHE B 1 33 ? 3.102 17.672 9.367 1 98.06 33 PHE B O 1
ATOM 1570 N N . HIS B 1 34 ? 1.232 17.859 8.078 1 98 34 HIS B N 1
ATOM 1571 C CA . HIS B 1 34 ? 1.368 19.312 7.934 1 98 34 HIS B CA 1
ATOM 1572 C C . HIS B 1 34 ? 1.303 20 9.289 1 98 34 HIS B C 1
ATOM 1574 O O . HIS B 1 34 ? 2.111 20.891 9.578 1 98 34 HIS B O 1
ATOM 1580 N N . ALA B 1 35 ? 0.384 19.594 10.102 1 97.75 35 ALA B N 1
ATOM 1581 C CA . ALA B 1 35 ? 0.203 20.172 11.43 1 97.75 35 ALA B CA 1
ATOM 1582 C C . ALA B 1 35 ? 1.409 19.891 12.32 1 97.75 35 ALA B C 1
ATOM 1584 O O . ALA B 1 35 ? 1.715 20.656 13.234 1 97.75 35 ALA B O 1
ATOM 1585 N N . ALA B 1 36 ? 2.105 18.797 12.055 1 97.25 36 ALA B N 1
ATOM 1586 C CA . ALA B 1 36 ? 3.264 18.391 12.852 1 97.25 36 ALA B CA 1
ATOM 1587 C C . ALA B 1 36 ? 4.527 19.109 12.367 1 97.25 36 ALA B C 1
ATOM 1589 O O . ALA B 1 36 ? 5.617 18.859 12.891 1 97.25 36 ALA B O 1
ATOM 1590 N N . GLY B 1 37 ? 4.445 19.891 11.32 1 96.06 37 GLY B N 1
ATOM 1591 C CA . GLY B 1 37 ? 5.566 20.719 10.914 1 96.06 37 GLY B CA 1
ATOM 1592 C C . GLY B 1 37 ? 6.25 20.234 9.656 1 96.06 37 GLY B C 1
ATOM 1593 O O . GLY B 1 37 ? 7.246 20.797 9.211 1 96.06 37 GLY B O 1
ATOM 1594 N N . TYR B 1 38 ? 5.723 19.188 9.031 1 96.75 38 TYR B N 1
ATOM 1595 C CA . TYR B 1 38 ? 6.281 18.688 7.781 1 96.75 38 TYR B CA 1
ATOM 1596 C C . TYR B 1 38 ? 5.895 19.578 6.613 1 96.75 38 TYR B C 1
ATOM 1598 O O . TYR B 1 38 ? 4.758 20.062 6.539 1 96.75 38 TYR B O 1
ATOM 1606 N N . LEU B 1 39 ? 6.832 19.75 5.723 1 97.06 39 LEU B N 1
ATOM 1607 C CA . LEU B 1 39 ? 6.594 20.547 4.527 1 97.06 39 LEU B CA 1
ATOM 1608 C C . LEU B 1 39 ? 6.324 19.656 3.318 1 97.06 39 LEU B C 1
ATOM 1610 O O . LEU B 1 39 ? 7.105 18.75 3.023 1 97.06 39 LEU B O 1
ATOM 1614 N N . LEU B 1 40 ? 5.262 19.906 2.625 1 97.69 40 LEU B N 1
ATOM 1615 C CA . L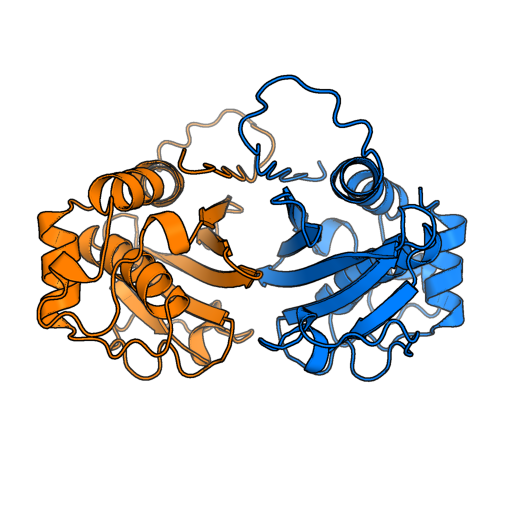EU B 1 40 ? 4.918 19.156 1.431 1 97.69 40 LEU B CA 1
ATOM 1616 C C . LEU B 1 40 ? 5.77 19.578 0.244 1 97.69 40 LEU B C 1
ATOM 1618 O O . LEU B 1 40 ? 5.789 20.766 -0.113 1 97.69 40 LEU B O 1
ATOM 1622 N N . THR B 1 41 ? 6.434 18.609 -0.435 1 96.94 41 THR B N 1
ATOM 1623 C CA . THR B 1 41 ? 7.297 18.953 -1.558 1 96.94 41 THR B CA 1
ATOM 1624 C C . THR B 1 41 ? 6.812 18.297 -2.842 1 96.94 41 THR B C 1
ATOM 1626 O O . THR B 1 41 ? 7.223 18.672 -3.939 1 96.94 41 THR B O 1
ATOM 1629 N N . ALA B 1 42 ? 5.953 17.312 -2.768 1 96.75 42 ALA B N 1
ATOM 1630 C CA . ALA B 1 42 ? 5.316 16.703 -3.93 1 96.75 42 ALA B CA 1
ATOM 1631 C C . ALA B 1 42 ? 4.027 15.984 -3.535 1 96.75 42 ALA B C 1
ATOM 1633 O O . ALA B 1 42 ? 3.908 15.477 -2.418 1 96.75 42 ALA B O 1
ATOM 1634 N N . THR B 1 43 ? 3.082 15.914 -4.363 1 97.38 43 THR B N 1
ATOM 1635 C CA . THR B 1 43 ? 1.851 15.156 -4.176 1 97.38 43 THR B CA 1
ATOM 1636 C C . THR B 1 43 ? 1.282 14.703 -5.52 1 97.38 43 THR B C 1
ATOM 1638 O O . THR B 1 43 ? 1.739 15.156 -6.57 1 97.38 43 THR B O 1
ATOM 1641 N N . GLY B 1 44 ? 0.342 13.758 -5.477 1 96.75 44 GLY B N 1
ATOM 1642 C CA . GLY B 1 44 ? -0.23 13.258 -6.719 1 96.75 44 GLY B CA 1
ATOM 1643 C C . GLY B 1 44 ? 0.747 12.438 -7.539 1 96.75 44 GLY B C 1
ATOM 1644 O O . GLY B 1 44 ? 1.537 11.672 -6.992 1 96.75 44 GLY B O 1
ATOM 1645 N N . ILE B 1 45 ? 0.661 12.609 -8.789 1 95.75 45 ILE B N 1
ATOM 1646 C CA . ILE B 1 45 ? 1.429 11.797 -9.727 1 95.75 45 ILE B CA 1
ATOM 1647 C C . ILE B 1 45 ? 2.922 11.945 -9.438 1 95.75 45 ILE B C 1
ATOM 1649 O O . ILE B 1 45 ? 3.646 10.953 -9.352 1 95.75 45 ILE B O 1
ATOM 1653 N N . PRO B 1 46 ? 3.467 13.18 -9.125 1 95.12 46 PRO B N 1
ATOM 1654 C CA . PRO B 1 46 ? 4.898 13.312 -8.844 1 95.12 46 PRO B CA 1
ATOM 1655 C C . PRO B 1 46 ? 5.336 12.5 -7.629 1 95.12 46 PRO B C 1
ATOM 1657 O O . PRO B 1 46 ? 6.469 12.008 -7.586 1 95.12 46 PRO B O 1
ATOM 1660 N N . ALA B 1 47 ? 4.449 12.359 -6.656 1 96.44 47 ALA B N 1
ATOM 1661 C CA . ALA B 1 47 ? 4.793 11.641 -5.434 1 96.44 47 ALA B CA 1
ATOM 1662 C C . ALA B 1 47 ? 4.598 10.133 -5.602 1 96.44 47 ALA B C 1
ATOM 1664 O O . ALA B 1 47 ? 5.062 9.344 -4.777 1 96.44 47 ALA B O 1
ATOM 1665 N N . LEU B 1 48 ? 3.854 9.711 -6.656 1 96.38 48 LEU B N 1
ATOM 1666 C CA . LEU B 1 48 ? 3.535 8.305 -6.867 1 96.38 48 LEU B CA 1
ATOM 1667 C C . LEU B 1 48 ? 4.445 7.691 -7.926 1 96.38 48 LEU B C 1
ATOM 1669 O O . LEU B 1 48 ? 4.395 6.484 -8.172 1 96.38 48 LEU B O 1
ATOM 1673 N N . SER B 1 49 ? 5.312 8.492 -8.453 1 92.62 49 SER B N 1
ATOM 1674 C CA . SER B 1 49 ? 6.199 8.047 -9.523 1 92.62 49 SER B CA 1
ATOM 1675 C C . SER B 1 49 ? 7.516 7.516 -8.961 1 92.62 49 SER B C 1
ATOM 1677 O O . SER B 1 49 ? 7.816 7.703 -7.781 1 92.62 49 SER B O 1
ATOM 1679 N N . GLU B 1 50 ? 8.266 6.895 -9.797 1 88.44 50 GLU B N 1
ATOM 1680 C CA . GLU B 1 50 ? 9.57 6.348 -9.422 1 88.44 50 GLU B CA 1
ATOM 1681 C C . GLU B 1 50 ? 10.555 7.457 -9.062 1 88.44 50 GLU B C 1
ATOM 1683 O O . GLU B 1 50 ? 11.5 7.234 -8.312 1 88.44 50 GLU B O 1
ATOM 1688 N N . SER B 1 51 ? 10.297 8.57 -9.539 1 87 51 SER B N 1
ATOM 1689 C CA . SER B 1 51 ? 11.219 9.68 -9.344 1 87 51 SER B CA 1
ATOM 1690 C C . SER B 1 51 ? 10.812 10.539 -8.148 1 87 51 SER B C 1
ATOM 1692 O O . SER B 1 51 ? 11.32 11.641 -7.965 1 87 51 SER B O 1
ATOM 1694 N N . ALA B 1 52 ? 9.891 10.078 -7.391 1 89.25 52 ALA B N 1
ATOM 1695 C CA . ALA B 1 52 ? 9.359 10.859 -6.277 1 89.25 52 ALA B CA 1
ATOM 1696 C C . ALA B 1 52 ? 10.477 11.328 -5.355 1 89.25 52 ALA B C 1
ATOM 1698 O O . ALA B 1 52 ? 10.422 12.445 -4.824 1 89.25 52 ALA B O 1
ATOM 1699 N N . LEU B 1 53 ? 11.5 10.516 -5.254 1 89.12 53 LEU B N 1
ATOM 1700 C CA . LEU B 1 53 ? 12.539 10.82 -4.277 1 89.12 53 LEU B CA 1
ATOM 1701 C C . LEU B 1 53 ? 13.812 11.297 -4.965 1 89.12 53 LEU B C 1
ATOM 1703 O O . LEU B 1 53 ? 14.828 11.539 -4.309 1 89.12 53 LEU B O 1
ATOM 1707 N N . SER B 1 54 ? 13.711 11.352 -6.258 1 82.56 54 SER B N 1
ATOM 1708 C CA . SER B 1 54 ? 14.906 11.766 -6.984 1 82.56 54 SER B CA 1
ATOM 1709 C C . SER B 1 54 ? 15.039 13.289 -7.016 1 82.56 54 SER B C 1
ATOM 1711 O O . SER B 1 54 ? 16.141 13.82 -7.168 1 82.56 54 SER B O 1
ATOM 1713 N N . SER B 1 55 ? 13.828 13.938 -6.973 1 72.25 55 SER B N 1
ATOM 1714 C CA . SER B 1 55 ? 13.891 15.391 -7.027 1 72.25 55 SER B CA 1
ATOM 1715 C C . SER B 1 55 ? 14.586 15.961 -5.793 1 72.25 55 SER B C 1
ATOM 1717 O O . SER B 1 55 ? 14.336 15.516 -4.672 1 72.25 55 SER B O 1
ATOM 1719 N N . THR B 1 56 ? 15.562 16.719 -6.023 1 67.44 56 THR B N 1
ATOM 1720 C CA . THR B 1 56 ? 16.328 17.359 -4.957 1 67.44 56 THR B CA 1
ATOM 1721 C C . THR B 1 56 ? 15.625 18.625 -4.473 1 67.44 56 THR B C 1
ATOM 1723 O O . THR B 1 56 ? 16.016 19.219 -3.469 1 67.44 56 THR B O 1
ATOM 1726 N N . SER B 1 57 ? 14.531 18.859 -5.094 1 69.75 57 SER B N 1
ATOM 1727 C CA . SER B 1 57 ? 13.914 20.109 -4.676 1 69.75 57 SER B CA 1
ATOM 1728 C C . SER B 1 57 ? 13.227 19.953 -3.324 1 69.75 57 SER B C 1
ATOM 1730 O O . SER B 1 57 ? 12.516 18.984 -3.084 1 69.75 57 SER B O 1
ATOM 1732 N N . ALA B 1 58 ? 13.57 20.781 -2.49 1 75.06 58 ALA B N 1
ATOM 1733 C CA . ALA B 1 58 ? 12.938 20.844 -1.179 1 75.06 58 ALA B CA 1
ATOM 1734 C C . ALA B 1 58 ? 11.93 21.984 -1.111 1 75.06 58 ALA B C 1
ATOM 1736 O O . ALA B 1 58 ? 11.516 22.391 -0.024 1 75.06 58 ALA B O 1
ATOM 1737 N N . ASP B 1 59 ? 11.469 22.359 -2.324 1 90.81 59 ASP B N 1
ATOM 1738 C CA . ASP B 1 59 ? 10.516 23.469 -2.32 1 90.81 59 ASP B CA 1
ATOM 1739 C C . ASP B 1 59 ? 9.125 22.984 -1.913 1 90.81 59 ASP B C 1
ATOM 1741 O O . ASP B 1 59 ? 8.688 21.906 -2.324 1 90.81 59 ASP B O 1
ATOM 1745 N N . GLU B 1 60 ? 8.531 23.812 -1.144 1 95.12 60 GLU B N 1
ATOM 1746 C CA . GLU B 1 60 ? 7.16 23.516 -0.725 1 95.12 60 GLU B CA 1
ATOM 1747 C C . GLU B 1 60 ? 6.188 23.656 -1.892 1 95.12 60 GLU B C 1
ATOM 1749 O O . GLU B 1 60 ? 6.305 24.578 -2.703 1 95.12 60 GLU B O 1
ATOM 1754 N N . VAL B 1 61 ? 5.223 22.766 -1.978 1 96.5 61 VAL B N 1
ATOM 1755 C CA . VAL B 1 61 ? 4.215 22.812 -3.029 1 96.5 61 VAL B CA 1
ATOM 1756 C C . VAL B 1 61 ? 2.82 22.844 -2.406 1 96.5 61 VAL B C 1
ATOM 1758 O O . VAL B 1 61 ? 2.662 22.578 -1.212 1 96.5 61 VAL B O 1
ATOM 1761 N N . GLY B 1 62 ? 1.819 23.219 -3.199 1 96.94 62 GLY B N 1
ATOM 1762 C CA . GLY B 1 62 ? 0.434 23.172 -2.762 1 96.94 62 GLY B CA 1
ATOM 1763 C C . GLY B 1 62 ? -0.161 21.781 -2.828 1 96.94 62 GLY B C 1
ATOM 1764 O O . GLY B 1 62 ? 0.496 20.844 -3.279 1 96.94 62 GLY B O 1
ATOM 1765 N N . ILE B 1 63 ? -1.343 21.672 -2.365 1 98 63 ILE B N 1
ATOM 1766 C CA . ILE B 1 63 ? -2.02 20.375 -2.242 1 98 63 ILE B CA 1
ATOM 1767 C C . ILE B 1 63 ? -2.838 20.109 -3.502 1 98 63 ILE B C 1
ATOM 1769 O O . ILE B 1 63 ? -3.68 19.203 -3.52 1 98 63 ILE B O 1
ATOM 1773 N N . ASP B 1 64 ? -2.578 20.844 -4.617 1 97.31 64 ASP B N 1
ATOM 1774 C CA . ASP B 1 64 ? -3.314 20.672 -5.867 1 97.31 64 ASP B CA 1
ATOM 1775 C C . ASP B 1 64 ? -3.072 19.281 -6.453 1 97.31 64 ASP B C 1
ATOM 1777 O O . ASP B 1 64 ? -1.951 18.766 -6.414 1 97.31 64 ASP B O 1
ATOM 1781 N N . HIS B 1 65 ? -4.121 18.641 -7.004 1 97.44 65 HIS B N 1
ATOM 1782 C CA . HIS B 1 65 ? -4.082 17.391 -7.758 1 97.44 65 HIS B CA 1
ATOM 1783 C C . HIS B 1 65 ? -3.699 16.219 -6.859 1 97.44 65 HIS B C 1
ATOM 1785 O O . HIS B 1 65 ? -3.266 15.172 -7.348 1 97.44 65 HIS B O 1
ATOM 1791 N N . TRP B 1 66 ? -3.801 16.406 -5.539 1 98.38 66 TRP B N 1
ATOM 1792 C CA . TRP B 1 66 ? -3.363 15.422 -4.562 1 98.38 66 TRP B CA 1
ATOM 1793 C C . TRP B 1 66 ? -4.191 14.141 -4.672 1 98.38 66 TRP B C 1
ATOM 1795 O O . TRP B 1 66 ? -3.729 13.062 -4.305 1 98.38 66 TRP B O 1
ATOM 1805 N N . ASN B 1 67 ? -5.41 14.242 -5.117 1 98.12 67 ASN B N 1
ATOM 1806 C CA . ASN B 1 67 ? -6.281 13.07 -5.195 1 98.12 67 ASN B CA 1
ATOM 1807 C C . ASN B 1 67 ? -6.73 12.797 -6.629 1 98.12 67 ASN B C 1
ATOM 1809 O O . ASN B 1 67 ? -7.809 12.25 -6.852 1 98.12 67 ASN B O 1
ATOM 1813 N N . ASP B 1 68 ? -5.887 13.188 -7.652 1 97.38 68 ASP B N 1
ATOM 1814 C CA . ASP B 1 68 ? -6.191 12.977 -9.062 1 97.38 68 ASP B CA 1
ATOM 1815 C C . ASP B 1 68 ? -6.133 11.492 -9.422 1 97.38 68 ASP B C 1
ATOM 1817 O O . ASP B 1 68 ? -6.82 11.039 -10.336 1 97.38 68 ASP B O 1
ATOM 1821 N N . VAL B 1 69 ? -5.199 10.797 -8.789 1 95.75 69 VAL B N 1
ATOM 1822 C CA . VAL B 1 69 ? -5.02 9.375 -9.062 1 95.75 69 VAL B CA 1
ATOM 1823 C C . VAL B 1 69 ? -6.035 8.562 -8.258 1 95.75 69 VAL B C 1
ATOM 1825 O O . VAL B 1 69 ? -6.191 8.766 -7.055 1 95.75 69 VAL B O 1
ATOM 1828 N N . ASP B 1 70 ? -6.723 7.676 -8.953 1 94.75 70 ASP B N 1
ATOM 1829 C CA . ASP B 1 70 ? -7.723 6.855 -8.273 1 94.75 70 ASP B CA 1
ATOM 1830 C C . ASP B 1 70 ? -7.059 5.82 -7.367 1 94.75 70 ASP B C 1
ATOM 1832 O O . ASP B 1 70 ? -6.023 5.25 -7.727 1 94.75 70 ASP B O 1
ATOM 1836 N N . GLU B 1 71 ? -7.637 5.574 -6.223 1 95.88 71 GLU B N 1
ATOM 1837 C CA . GLU B 1 71 ? -7.363 4.449 -5.332 1 95.88 71 GLU B CA 1
ATOM 1838 C C . GLU B 1 71 ? -5.98 4.57 -4.695 1 95.88 71 GLU B C 1
ATOM 1840 O O . GLU B 1 71 ? -5.492 3.625 -4.074 1 95.88 71 GLU B O 1
ATOM 1845 N N . GLU B 1 72 ? -5.277 5.641 -4.945 1 97.5 72 GLU B N 1
ATOM 1846 C CA . GLU B 1 72 ? -3.939 5.836 -4.395 1 97.5 72 GLU B CA 1
ATOM 1847 C C . GLU B 1 72 ? -3.666 7.309 -4.113 1 97.5 72 GLU B C 1
ATOM 1849 O O . GLU B 1 72 ? -4.109 8.18 -4.867 1 97.5 72 GLU B O 1
ATOM 1854 N N . TYR B 1 73 ? -2.924 7.617 -3.031 1 98.38 73 TYR B N 1
ATOM 1855 C CA . TYR B 1 73 ? -2.479 8.961 -2.662 1 98.38 73 TYR B CA 1
ATOM 1856 C C . TYR B 1 73 ? -0.982 8.977 -2.371 1 98.38 73 TYR B C 1
ATOM 1858 O O . TYR B 1 73 ? -0.443 8.016 -1.809 1 98.38 73 TYR B O 1
ATOM 1866 N N . GLY B 1 74 ? -0.33 10.031 -2.812 1 98.19 74 GLY B N 1
ATOM 1867 C CA . GLY B 1 74 ? 1.096 10.164 -2.561 1 98.19 74 GLY B CA 1
ATOM 1868 C C . GLY B 1 74 ? 1.479 11.539 -2.037 1 98.19 74 GLY B C 1
ATOM 1869 O O . GLY B 1 74 ? 0.956 12.555 -2.502 1 98.19 74 GLY B O 1
ATOM 1870 N N . PHE B 1 75 ? 2.344 11.57 -1.063 1 98.19 75 PHE B N 1
ATOM 1871 C CA . PHE B 1 75 ? 2.889 12.789 -0.474 1 98.19 75 PHE B CA 1
ATOM 1872 C C . PHE B 1 75 ? 4.379 12.641 -0.199 1 98.19 75 PHE B C 1
ATOM 1874 O O . PHE B 1 75 ? 4.828 11.586 0.257 1 98.19 75 PHE B O 1
ATOM 1881 N N . VAL B 1 76 ? 5.137 13.633 -0.528 1 97.31 76 VAL B N 1
ATOM 1882 C CA . VAL B 1 76 ? 6.531 13.719 -0.1 1 97.31 76 VAL B CA 1
ATOM 1883 C C . VAL B 1 76 ? 6.719 14.938 0.802 1 97.31 76 VAL B C 1
ATOM 1885 O O . VAL B 1 76 ? 6.242 16.031 0.487 1 97.31 76 VAL B O 1
ATOM 1888 N N . TYR B 1 77 ? 7.328 14.68 1.935 1 96.75 77 TYR B N 1
ATOM 1889 C CA . TYR B 1 77 ? 7.539 15.75 2.896 1 96.75 77 TYR B CA 1
ATOM 1890 C C . TYR B 1 77 ? 9.023 15.922 3.209 1 96.75 77 TYR B C 1
ATOM 1892 O O . TYR B 1 77 ? 9.812 14.984 3.031 1 96.75 77 TYR B O 1
ATOM 1900 N N . VAL B 1 78 ? 9.328 17.094 3.664 1 94.69 78 VAL B N 1
ATOM 1901 C CA . VAL B 1 78 ? 10.586 17.375 4.344 1 94.69 78 VAL B CA 1
ATOM 1902 C C . VAL B 1 78 ? 10.32 17.844 5.77 1 94.69 78 VAL B C 1
ATOM 1904 O O . VAL B 1 78 ? 9.398 18.625 6.004 1 94.69 78 VAL B O 1
ATOM 1907 N N . ASN B 1 79 ? 11.039 17.328 6.672 1 92.31 79 ASN B N 1
ATOM 1908 C CA . ASN B 1 79 ? 10.953 17.781 8.055 1 92.31 79 ASN B CA 1
ATOM 1909 C C . ASN B 1 79 ? 12.109 18.703 8.414 1 92.31 79 ASN B C 1
ATOM 1911 O O . ASN B 1 79 ? 13.227 18.25 8.641 1 92.31 79 ASN B O 1
ATOM 1915 N N . PRO B 1 80 ? 11.852 19.969 8.484 1 91.69 80 PRO B N 1
ATOM 1916 C CA . PRO B 1 80 ? 12.938 20.906 8.797 1 91.69 80 PRO B CA 1
ATOM 1917 C C . PRO B 1 80 ? 13.539 20.672 10.18 1 91.69 80 PRO B C 1
ATOM 1919 O O . PRO B 1 80 ? 14.711 20.969 10.398 1 91.69 80 PRO B O 1
ATOM 1922 N N . GLU B 1 81 ? 12.766 20.094 11.055 1 88.62 81 GLU B N 1
ATOM 1923 C CA . GLU B 1 81 ? 13.211 19.906 12.43 1 88.62 81 GLU B CA 1
ATOM 1924 C C . GLU B 1 81 ? 14.055 18.625 12.555 1 88.62 81 GLU B C 1
ATOM 1926 O O . GLU B 1 81 ? 14.719 18.422 13.57 1 88.62 81 GLU B O 1
ATOM 1931 N N . ASN B 1 82 ? 14.023 17.781 11.625 1 86.62 82 ASN B N 1
ATOM 1932 C CA . ASN B 1 82 ? 14.766 16.516 11.633 1 86.62 82 ASN B CA 1
ATOM 1933 C C . ASN B 1 82 ? 15.828 16.5 10.539 1 86.62 82 ASN B C 1
ATOM 1935 O O . ASN B 1 82 ? 15.875 15.578 9.719 1 86.62 82 ASN B O 1
ATOM 1939 N N . LEU B 1 83 ? 16.734 17.531 10.477 1 83.06 83 LEU B N 1
ATOM 1940 C CA . LEU B 1 83 ? 17.875 17.641 9.578 1 83.06 83 LEU B CA 1
ATOM 1941 C C . LEU B 1 83 ? 17.438 17.641 8.125 1 83.06 83 LEU B C 1
ATOM 1943 O O . LEU B 1 83 ? 18.188 17.203 7.242 1 83.06 83 LEU B O 1
ATOM 1947 N N . GLY B 1 84 ? 16.141 17.891 7.902 1 86.56 84 GLY B N 1
ATOM 1948 C CA . GLY B 1 84 ? 15.641 18 6.539 1 86.56 84 GLY B CA 1
ATOM 1949 C C . GLY B 1 84 ? 15.43 16.641 5.875 1 86.56 84 GLY B C 1
ATOM 1950 O O . GLY B 1 84 ? 15.453 16.547 4.645 1 86.56 84 GLY B O 1
ATOM 1951 N N . LYS B 1 85 ? 15.273 15.648 6.664 1 90.06 85 LYS B N 1
ATOM 1952 C CA . LYS B 1 85 ? 15.031 14.32 6.105 1 90.06 85 LYS B CA 1
ATOM 1953 C C . LYS B 1 85 ? 13.695 14.266 5.375 1 90.06 85 LYS B C 1
ATOM 1955 O O . LYS B 1 85 ? 12.719 14.891 5.805 1 90.06 85 LYS B O 1
ATOM 1960 N N . ARG B 1 86 ? 13.68 13.492 4.348 1 93.5 86 ARG B N 1
ATOM 1961 C CA . ARG B 1 86 ? 12.484 13.359 3.525 1 93.5 86 ARG B CA 1
ATOM 1962 C C . ARG B 1 86 ? 11.664 12.148 3.951 1 93.5 86 ARG B C 1
ATOM 1964 O O . ARG B 1 86 ? 12.219 11.117 4.332 1 93.5 86 ARG B O 1
ATOM 1971 N N . VAL B 1 87 ? 10.398 12.336 3.879 1 94.69 87 VAL B N 1
ATOM 1972 C CA . VAL B 1 87 ? 9.461 11.258 4.172 1 94.69 87 VAL B CA 1
ATOM 1973 C C . VAL B 1 87 ? 8.523 11.055 2.98 1 94.69 87 VAL B C 1
ATOM 1975 O O . VAL B 1 87 ? 7.902 12.008 2.502 1 94.69 87 VAL B O 1
ATOM 1978 N N . LEU B 1 88 ? 8.508 9.883 2.449 1 96.12 88 LEU B N 1
ATOM 1979 C CA . LEU B 1 88 ? 7.543 9.5 1.423 1 96.12 88 LEU B CA 1
ATOM 1980 C C . LEU B 1 88 ? 6.352 8.773 2.039 1 96.12 88 LEU B C 1
ATOM 1982 O O . LEU B 1 88 ? 6.527 7.77 2.732 1 96.12 88 LEU B O 1
ATOM 1986 N N . VAL B 1 89 ? 5.148 9.305 1.835 1 97.06 89 VAL B N 1
ATOM 1987 C CA . VAL B 1 89 ? 3.92 8.672 2.305 1 97.06 89 VAL B CA 1
ATOM 1988 C C . VAL B 1 89 ? 3.057 8.266 1.11 1 97.06 89 VAL B C 1
ATOM 1990 O O . VAL B 1 89 ? 2.762 9.094 0.244 1 97.06 89 VAL B O 1
ATOM 1993 N N . LYS B 1 90 ? 2.699 7.012 1.006 1 97.38 90 LYS B N 1
ATOM 1994 C CA . LYS B 1 90 ? 1.729 6.516 0.033 1 97.38 90 LYS B CA 1
ATOM 1995 C C . LYS B 1 90 ? 0.563 5.816 0.727 1 97.38 90 LYS B C 1
ATOM 1997 O O . LYS B 1 90 ? 0.763 5.078 1.692 1 97.38 90 LYS B O 1
ATOM 2002 N N . CYS B 1 91 ? -0.625 6.121 0.291 1 97.5 91 CYS B N 1
ATOM 2003 C CA . CYS B 1 91 ? -1.837 5.469 0.777 1 97.5 91 CYS B CA 1
ATOM 2004 C C . CYS B 1 91 ? -2.494 4.648 -0.325 1 97.5 91 CYS B C 1
ATOM 2006 O O . CYS B 1 91 ? -2.635 5.117 -1.456 1 97.5 91 CYS B O 1
ATOM 2008 N N . LEU B 1 92 ? -2.805 3.477 0.023 1 96.62 92 LEU B N 1
ATOM 2009 C CA . LEU B 1 92 ? -3.453 2.551 -0.899 1 96.62 92 LEU B CA 1
ATOM 2010 C C . LEU B 1 92 ? -4.836 2.156 -0.391 1 96.62 92 LEU B C 1
ATOM 2012 O O . LEU B 1 92 ? -4.984 1.75 0.764 1 96.62 92 LEU B O 1
ATOM 2016 N N . THR B 1 93 ? -5.887 2.299 -1.255 1 95.81 93 THR B N 1
ATOM 2017 C CA . THR B 1 93 ? -7.234 1.897 -0.859 1 95.81 93 THR B CA 1
ATOM 2018 C C . THR B 1 93 ? -7.406 0.387 -0.991 1 95.81 93 THR B C 1
ATOM 2020 O O . THR B 1 93 ? -6.98 -0.208 -1.982 1 95.81 93 THR B O 1
ATOM 2023 N N . MET B 1 94 ? -7.867 -0.288 -0.022 1 91.5 94 MET B N 1
ATOM 2024 C CA . MET B 1 94 ? -8.25 -1.696 0.04 1 91.5 94 MET B CA 1
ATOM 2025 C C . MET B 1 94 ? -9.672 -1.854 0.565 1 91.5 94 MET B C 1
ATOM 2027 O O . MET B 1 94 ? -9.875 -2.057 1.763 1 91.5 94 MET B O 1
ATOM 2031 N N . ASN B 1 95 ? -10.664 -1.758 -0.35 1 89.5 95 ASN B N 1
ATOM 2032 C CA . ASN B 1 95 ? -12.055 -1.743 0.082 1 89.5 95 ASN B CA 1
ATOM 2033 C C . ASN B 1 95 ? -12.32 -0.635 1.099 1 89.5 95 ASN B C 1
ATOM 2035 O O . ASN B 1 95 ? -12.023 0.534 0.837 1 89.5 95 ASN B O 1
ATOM 2039 N N . ASP B 1 96 ? -12.711 -0.974 2.311 1 88.31 96 ASP B N 1
ATOM 2040 C CA . ASP B 1 96 ? -13.055 0.041 3.303 1 88.31 96 ASP B CA 1
ATOM 2041 C C . ASP B 1 96 ? -11.836 0.442 4.125 1 88.31 96 ASP B C 1
ATOM 2043 O O . ASP B 1 96 ? -11.961 1.146 5.129 1 88.31 96 ASP B O 1
ATOM 2047 N N . ASN B 1 97 ? -10.656 -0.006 3.682 1 88.75 97 ASN B N 1
ATOM 2048 C CA . ASN B 1 97 ? -9.422 0.281 4.406 1 88.75 97 ASN B CA 1
ATOM 2049 C C . ASN B 1 97 ? -8.5 1.186 3.602 1 88.75 97 ASN B C 1
ATOM 2051 O O . ASN B 1 97 ? -8.578 1.223 2.371 1 88.75 97 ASN B O 1
ATOM 2055 N N . LEU B 1 98 ? -7.781 1.921 4.324 1 93.44 98 LEU B N 1
ATOM 2056 C CA . LEU B 1 98 ? -6.684 2.699 3.76 1 93.44 98 LEU B CA 1
ATOM 2057 C C . LEU B 1 98 ? -5.344 2.254 4.34 1 93.44 98 LEU B C 1
ATOM 2059 O O . LEU B 1 98 ? -5.121 2.357 5.551 1 93.44 98 LEU B O 1
ATOM 2063 N N . VAL B 1 99 ? -4.496 1.664 3.49 1 92.38 99 VAL B N 1
ATOM 2064 C CA . VAL B 1 99 ? -3.152 1.28 3.91 1 92.38 99 VAL B CA 1
ATOM 2065 C C . VAL B 1 99 ? -2.203 2.467 3.752 1 92.38 99 VAL B C 1
ATOM 2067 O O . VAL B 1 99 ? -2.008 2.969 2.643 1 92.38 99 VAL B O 1
ATOM 2070 N N . VAL B 1 100 ? -1.637 2.947 4.836 1 94.56 100 VAL B N 1
ATOM 2071 C CA . VAL B 1 100 ? -0.743 4.098 4.836 1 94.56 100 VAL B CA 1
ATOM 2072 C C . VAL B 1 100 ? 0.695 3.639 5.066 1 94.56 100 VAL B C 1
ATOM 2074 O O . VAL B 1 100 ? 1.009 3.055 6.105 1 94.56 100 VAL B O 1
ATOM 2077 N N . SER B 1 101 ? 1.522 3.857 4.105 1 92.88 101 SER B N 1
ATOM 2078 C CA . SER B 1 101 ? 2.943 3.533 4.188 1 92.88 101 SER B CA 1
ATOM 2079 C C . SER B 1 101 ? 3.797 4.797 4.23 1 92.88 101 SER B C 1
ATOM 2081 O O . SER B 1 101 ? 3.645 5.68 3.385 1 92.88 101 SER B O 1
ATOM 2083 N N . ALA B 1 102 ? 4.652 4.883 5.191 1 93.19 102 ALA B N 1
ATOM 2084 C CA . ALA B 1 102 ? 5.539 6.031 5.355 1 93.19 102 ALA B CA 1
ATOM 2085 C C . ALA B 1 102 ? 7 5.594 5.414 1 93.19 102 ALA B C 1
ATOM 2087 O O . ALA B 1 102 ? 7.387 4.812 6.285 1 93.19 102 ALA B O 1
ATOM 2088 N N . LEU B 1 103 ? 7.789 6.105 4.531 1 91.56 103 LEU B N 1
ATOM 2089 C CA . LEU B 1 103 ? 9.203 5.766 4.418 1 91.56 103 LEU B CA 1
ATOM 2090 C C . LEU B 1 103 ? 10.078 6.965 4.781 1 91.56 103 LEU B C 1
ATOM 2092 O O . LEU B 1 103 ? 9.93 8.039 4.199 1 91.56 103 LEU B O 1
ATOM 2096 N N . LEU B 1 104 ? 10.867 6.781 5.809 1 90 104 LEU B N 1
ATOM 2097 C CA . LEU B 1 104 ? 11.914 7.754 6.086 1 90 104 LEU B CA 1
ATOM 2098 C C . LEU B 1 104 ? 13.117 7.527 5.176 1 90 104 LEU B C 1
ATOM 2100 O O . LEU B 1 104 ? 13.812 6.52 5.301 1 90 104 LEU B O 1
ATOM 2104 N N . VAL B 1 105 ? 13.305 8.422 4.293 1 86.44 105 VAL B N 1
ATOM 2105 C CA . VAL B 1 105 ? 14.297 8.25 3.24 1 86.44 105 VAL B CA 1
ATOM 2106 C C . VAL B 1 105 ? 15.695 8.25 3.848 1 86.44 105 VAL B C 1
ATOM 2108 O O . VAL B 1 105 ? 16.016 9.102 4.684 1 86.44 105 VAL B O 1
ATOM 2111 N N . GLY B 1 106 ? 16.469 7.379 3.412 1 78.94 106 GLY B N 1
ATOM 2112 C CA . GLY B 1 106 ? 17.828 7.301 3.898 1 78.94 106 GLY B CA 1
ATOM 2113 C C . GLY B 1 106 ? 18 6.34 5.062 1 78.94 106 GLY B C 1
ATOM 2114 O O . GLY B 1 106 ? 19.094 5.859 5.328 1 78.94 106 GLY B O 1
ATOM 2115 N N . ILE B 1 107 ? 16.844 6.285 5.801 1 72.69 107 ILE B N 1
ATOM 2116 C CA . ILE B 1 107 ? 16.844 5.332 6.91 1 72.69 107 ILE B CA 1
ATOM 2117 C C . ILE B 1 107 ? 15.984 4.125 6.551 1 72.69 107 ILE B C 1
ATOM 2119 O O . ILE B 1 107 ? 15.078 4.227 5.719 1 72.69 107 ILE B O 1
ATOM 2123 N N . GLU B 1 108 ? 16.297 3.053 6.418 1 69 108 GLU B N 1
ATOM 2124 C CA . GLU B 1 108 ? 15.555 1.843 6.086 1 69 108 GLU B CA 1
ATOM 2125 C C . GLU B 1 108 ? 14.391 1.632 7.051 1 69 108 GLU B C 1
ATOM 2127 O O . GLU B 1 108 ? 14.211 0.536 7.586 1 69 108 GLU B O 1
ATOM 2132 N N . THR B 1 109 ? 13.727 2.812 7.414 1 76 109 THR B N 1
ATOM 2133 C CA . THR B 1 109 ? 12.539 2.686 8.25 1 76 109 THR B CA 1
ATOM 2134 C C . THR B 1 109 ? 11.273 2.832 7.406 1 76 109 THR B C 1
ATOM 2136 O O . THR B 1 109 ? 11.102 3.828 6.703 1 76 109 THR B O 1
ATOM 2139 N N . LEU B 1 110 ? 10.484 1.871 7.316 1 87.25 110 LEU B N 1
ATOM 2140 C CA . LEU B 1 110 ? 9.188 1.875 6.645 1 87.25 110 LEU B CA 1
ATOM 2141 C C . LEU B 1 110 ? 8.07 1.515 7.617 1 87.25 110 LEU B C 1
ATOM 2143 O O . LEU B 1 110 ? 8.109 0.455 8.25 1 87.25 110 LEU B O 1
ATOM 2147 N N . LEU B 1 111 ? 7.211 2.441 7.836 1 87.38 111 LEU B N 1
ATOM 2148 C CA . LEU B 1 111 ? 6.074 2.256 8.727 1 87.38 111 LEU B CA 1
ATOM 2149 C C . LEU B 1 111 ? 4.785 2.082 7.938 1 87.38 111 LEU B C 1
ATOM 2151 O O . LEU B 1 111 ? 4.574 2.76 6.926 1 87.38 111 LEU B O 1
ATOM 2155 N N . VAL B 1 112 ? 3.998 1.15 8.344 1 88.69 112 VAL B N 1
ATOM 2156 C CA . VAL B 1 112 ? 2.717 0.922 7.68 1 88.69 112 VAL B CA 1
ATOM 2157 C C . VAL B 1 112 ? 1.604 0.85 8.727 1 88.69 112 VAL B C 1
ATOM 2159 O O . VAL B 1 112 ? 1.766 0.221 9.773 1 88.69 112 VAL B O 1
ATOM 2162 N N . ILE B 1 113 ? 0.544 1.561 8.477 1 88.5 113 ILE B N 1
ATOM 2163 C CA . ILE B 1 113 ? -0.648 1.411 9.305 1 88.5 113 ILE B CA 1
ATOM 2164 C C . ILE B 1 113 ? -1.871 1.206 8.414 1 88.5 113 ILE B C 1
ATOM 2166 O O . ILE B 1 113 ? -1.859 1.575 7.234 1 88.5 113 ILE B O 1
ATOM 2170 N N . VAL B 1 114 ? -2.863 0.571 8.914 1 88.31 114 VAL B N 1
ATOM 2171 C CA . VAL B 1 114 ? -4.125 0.361 8.219 1 88.31 114 VAL B CA 1
ATOM 2172 C C . VAL B 1 114 ? -5.246 1.114 8.93 1 88.31 114 VAL B C 1
ATOM 2174 O O . VAL B 1 114 ? -5.418 0.977 10.141 1 88.31 114 VAL B O 1
ATOM 2177 N N . LEU B 1 115 ? -5.914 1.916 8.195 1 89.81 115 LEU B N 1
ATOM 2178 C CA . LEU B 1 115 ? -7.035 2.678 8.734 1 89.81 115 LEU B CA 1
ATOM 2179 C C . LEU B 1 115 ? -8.359 2.129 8.219 1 89.81 115 LEU B C 1
ATOM 2181 O O . LEU B 1 115 ? -8.539 1.943 7.016 1 89.81 115 LEU B O 1
ATOM 2185 N N . SER B 1 116 ? -9.297 1.83 9.172 1 88.94 116 SER B N 1
ATOM 2186 C CA . SER B 1 116 ? -10.672 1.568 8.781 1 88.94 116 SER B CA 1
ATOM 2187 C C . SER B 1 116 ? -11.414 2.863 8.477 1 88.94 116 SER B C 1
ATOM 2189 O O . SER B 1 116 ? -11.898 3.541 9.383 1 88.94 116 SER B O 1
ATOM 2191 N N . VAL B 1 117 ? -11.594 3.148 7.27 1 92.38 117 VAL B N 1
ATOM 2192 C CA . VAL B 1 117 ? -12.016 4.461 6.797 1 92.38 117 VAL B CA 1
ATOM 2193 C C . VAL B 1 117 ? -13.375 4.809 7.395 1 92.38 117 VAL B C 1
ATOM 2195 O O . VAL B 1 117 ? -13.57 5.91 7.914 1 92.38 117 VAL B O 1
ATOM 2198 N N . ASN B 1 118 ? -14.266 3.863 7.43 1 90.75 118 ASN B N 1
ATOM 2199 C CA . ASN B 1 118 ? -15.641 4.129 7.84 1 90.75 118 ASN B CA 1
ATOM 2200 C C . ASN B 1 118 ? -15.734 4.406 9.336 1 90.75 118 ASN B C 1
ATOM 2202 O O . ASN B 1 118 ? -16.75 4.922 9.812 1 90.75 118 ASN B O 1
ATOM 2206 N N . ASP B 1 119 ? -14.75 4.105 10.07 1 90.38 119 ASP B N 1
ATOM 2207 C CA . ASP B 1 119 ? -14.734 4.375 11.5 1 90.38 119 ASP B CA 1
ATOM 2208 C C . ASP B 1 119 ? -14.477 5.855 11.781 1 90.38 119 ASP B C 1
ATOM 2210 O O . ASP B 1 119 ? -14.734 6.34 12.883 1 90.38 119 ASP B O 1
ATOM 2214 N N . TYR B 1 120 ? -13.977 6.574 10.719 1 93 120 TYR B N 1
ATOM 2215 C CA . TYR B 1 120 ? -13.469 7.91 11.023 1 93 120 TYR B CA 1
ATOM 2216 C C . TYR B 1 120 ? -14.148 8.961 10.156 1 93 120 TYR B C 1
ATOM 2218 O O . TYR B 1 120 ? -13.945 10.164 10.344 1 93 120 TYR B O 1
ATOM 2226 N N . VAL B 1 121 ? -14.875 8.523 9.195 1 92.75 121 VAL B N 1
ATOM 2227 C CA . VAL B 1 121 ? -15.5 9.469 8.281 1 92.75 121 VAL B CA 1
ATOM 2228 C C . VAL B 1 121 ? -17 9.547 8.562 1 92.75 121 VAL B C 1
ATOM 2230 O O . VAL B 1 121 ? -17.641 8.523 8.828 1 92.75 121 VAL B O 1
ATOM 2233 N N . GLY B 1 122 ? -17.531 10.711 8.648 1 85.31 122 GLY B N 1
ATOM 2234 C CA . GLY B 1 122 ? -18.938 10.961 8.922 1 85.31 122 GLY B CA 1
ATOM 2235 C C . GLY B 1 122 ? -19.766 11.117 7.672 1 85.31 122 GLY B C 1
ATOM 2236 O O . GLY B 1 122 ? -19.406 10.625 6.602 1 85.31 122 GLY B O 1
ATOM 2237 N N . GLU B 1 123 ? -20.922 11.812 7.887 1 75.88 123 GLU B N 1
ATOM 2238 C CA . GLU B 1 123 ? -21.922 11.953 6.836 1 75.88 123 GLU B CA 1
ATOM 2239 C C . GLU B 1 123 ? -21.438 12.891 5.73 1 75.88 123 GLU B C 1
ATOM 2241 O O . GLU B 1 123 ? -20.734 13.867 6.004 1 75.88 123 GLU B O 1
ATOM 2246 N N . ASN B 1 124 ? -21.766 12.438 4.578 1 72.94 124 ASN B N 1
ATOM 2247 C CA . ASN B 1 124 ? -21.422 13.242 3.41 1 72.94 124 ASN B CA 1
ATOM 2248 C C . ASN B 1 124 ? -22.25 14.531 3.365 1 72.94 124 ASN B C 1
ATOM 2250 O O . ASN B 1 124 ? -23.391 14.555 3.816 1 72.94 124 ASN B O 1
ATOM 2254 N N . GLY B 1 125 ? -21.594 15.609 2.871 1 67.69 125 GLY B N 1
ATOM 2255 C CA . GLY B 1 125 ? -22.344 16.812 2.584 1 67.69 125 GLY B CA 1
ATOM 2256 C C . GLY B 1 125 ? -22.484 17.734 3.785 1 67.69 125 GLY B C 1
ATOM 2257 O O . GLY B 1 125 ? -23.203 18.734 3.73 1 67.69 125 GLY B O 1
ATOM 2258 N N . ALA B 1 126 ? -21.906 17.344 4.848 1 63.78 126 ALA B N 1
ATOM 2259 C CA . ALA B 1 126 ? -22 18.25 5.98 1 63.78 126 ALA B CA 1
ATOM 2260 C C . ALA B 1 126 ? -21.297 19.578 5.672 1 63.78 126 ALA B C 1
ATOM 2262 O O . ALA B 1 126 ? -20.297 19.609 4.961 1 63.78 126 ALA B O 1
ATOM 2263 N N . SER B 1 127 ? -21.938 20.609 5.965 1 68.38 127 SER B N 1
ATOM 2264 C CA . SER B 1 127 ? -21.469 21.969 5.684 1 68.38 127 SER B CA 1
ATOM 2265 C C . SER B 1 127 ? -20.141 22.266 6.375 1 68.38 127 SER B C 1
ATOM 2267 O O . SER B 1 127 ? -19.312 23 5.852 1 68.38 127 SER B O 1
ATOM 2269 N N . ASN B 1 128 ? -19.938 21.688 7.477 1 80.75 128 ASN B N 1
ATOM 2270 C CA . ASN B 1 128 ? -18.719 21.938 8.234 1 80.75 128 ASN B CA 1
ATOM 2271 C C . ASN B 1 128 ? -17.828 20.719 8.281 1 80.75 128 ASN B C 1
ATOM 2273 O O . ASN B 1 128 ? -18.312 19.594 8.398 1 80.75 128 ASN B O 1
ATOM 2277 N N . TYR B 1 129 ? -16.469 20.859 8.141 1 82.94 129 TYR B N 1
ATOM 2278 C CA . TYR B 1 129 ? -15.484 19.781 8.078 1 82.94 129 TYR B CA 1
ATOM 2279 C C . TYR B 1 129 ? -15.492 18.969 9.367 1 82.94 129 TYR B C 1
ATOM 2281 O O . TYR B 1 129 ? -15.234 17.766 9.352 1 82.94 129 TYR B O 1
ATOM 2289 N N . SER B 1 130 ? -15.852 19.672 10.43 1 77.81 130 SER B N 1
ATOM 2290 C CA . SER B 1 130 ? -15.852 18.953 11.695 1 77.81 130 SER B CA 1
ATOM 2291 C C . SER B 1 130 ? -16.891 17.828 11.695 1 77.81 130 SER B C 1
ATOM 2293 O O . SER B 1 130 ? -16.719 16.812 12.359 1 77.81 130 SER B O 1
ATOM 2295 N N . GLN B 1 131 ? -17.969 18 10.922 1 84.56 131 GLN B N 1
ATOM 2296 C CA . GLN B 1 131 ? -19.031 17.016 10.875 1 84.56 131 GLN B CA 1
ATOM 2297 C C . GLN B 1 131 ? -18.719 15.914 9.867 1 84.56 131 GLN B C 1
ATOM 2299 O O . GLN B 1 131 ? -19.359 14.867 9.867 1 84.56 131 GLN B O 1
ATOM 2304 N N . GLN B 1 132 ? -17.719 16.203 9.133 1 90.81 132 GLN B N 1
ATOM 2305 C CA . GLN B 1 132 ? -17.391 15.234 8.086 1 90.81 132 GLN B CA 1
ATOM 2306 C C . GLN B 1 132 ? -16.516 14.109 8.633 1 90.81 132 GLN B C 1
ATOM 2308 O O . GLN B 1 132 ? -16.25 13.133 7.934 1 90.81 132 GLN B O 1
ATOM 2313 N N . PHE B 1 133 ? -16.156 14.242 9.93 1 94.06 133 PHE B N 1
ATOM 2314 C CA . PHE B 1 133 ? -15.305 13.242 10.555 1 94.06 133 PHE B CA 1
ATOM 2315 C C . PHE B 1 133 ? -15.883 12.789 11.883 1 94.06 133 PHE B C 1
ATOM 2317 O O . PHE B 1 133 ? -16.594 13.547 12.547 1 94.06 133 PHE B O 1
ATOM 2324 N N . LYS B 1 134 ? -15.68 11.594 12.133 1 92.81 134 LYS B N 1
ATOM 2325 C CA . LYS B 1 134 ? -15.984 11.031 13.445 1 92.81 134 LYS B CA 1
ATOM 2326 C C . LYS B 1 134 ? -14.742 10.406 14.086 1 92.81 134 LYS B C 1
ATOM 2328 O O . LYS B 1 134 ? -13.898 9.844 13.383 1 92.81 134 LYS B O 1
ATOM 2333 N N . LYS B 1 135 ? -14.617 10.508 15.422 1 93.25 135 LYS B N 1
ATOM 2334 C CA . LYS B 1 135 ? -13.492 9.984 16.188 1 93.25 135 LYS B CA 1
ATOM 2335 C C . LYS B 1 135 ? -12.164 10.508 15.641 1 93.25 135 LYS B C 1
ATOM 2337 O O . LYS B 1 135 ? -11.203 9.75 15.508 1 93.25 135 LYS B O 1
ATOM 2342 N N . LEU B 1 136 ? -12.18 11.75 15.227 1 94.25 136 LEU B N 1
ATOM 2343 C CA . LEU B 1 136 ? -11 12.367 14.625 1 94.25 136 LEU B CA 1
ATOM 2344 C C . LEU B 1 136 ? -9.836 12.375 15.609 1 94.25 136 LEU B C 1
ATOM 2346 O O . LEU B 1 136 ? -8.688 12.141 15.211 1 94.25 136 LEU B O 1
ATOM 2350 N N . ASP B 1 137 ? -10.078 12.617 16.844 1 94.25 137 ASP B N 1
ATOM 2351 C CA . ASP B 1 137 ? -9.047 12.633 17.875 1 94.25 137 ASP B CA 1
ATOM 2352 C C . ASP B 1 137 ? -8.32 11.289 17.953 1 94.25 137 ASP B C 1
ATOM 2354 O O . ASP B 1 137 ? -7.098 11.242 18.109 1 94.25 137 ASP B O 1
ATOM 2358 N N . LYS B 1 138 ? -9.047 10.203 17.859 1 92.88 138 LYS B N 1
ATOM 2359 C CA . LYS B 1 138 ? -8.461 8.867 17.891 1 92.88 138 LYS B CA 1
ATOM 2360 C C . LYS B 1 138 ? -7.602 8.617 16.656 1 92.88 138 LYS B C 1
ATOM 2362 O O . LYS B 1 138 ? -6.523 8.023 16.75 1 92.88 138 LYS B O 1
ATOM 2367 N N . LEU B 1 139 ? -8.156 9.016 15.492 1 94.31 139 LEU B N 1
ATOM 2368 C CA . LEU B 1 139 ? -7.406 8.844 14.258 1 94.31 139 LEU B CA 1
ATOM 2369 C C . LEU B 1 139 ? -6.082 9.602 14.312 1 94.31 139 LEU B C 1
ATOM 2371 O O . LEU B 1 139 ? -5.027 9.031 14.023 1 94.31 139 LEU B O 1
ATOM 2375 N N . ILE B 1 140 ? -6.152 10.82 14.734 1 95.69 140 ILE B N 1
ATOM 2376 C CA . ILE B 1 140 ? -4.965 11.656 14.828 1 95.69 140 ILE B CA 1
ATOM 2377 C C . ILE B 1 140 ? -3.99 11.07 15.844 1 95.69 140 ILE B C 1
ATOM 2379 O O . ILE B 1 140 ? -2.777 11.047 15.617 1 95.69 140 ILE B O 1
ATOM 2383 N N . SER B 1 141 ? -4.492 10.578 16.969 1 93.75 141 SER B N 1
ATOM 2384 C CA . SER B 1 141 ? -3.654 9.938 17.969 1 93.75 141 SER B CA 1
ATOM 2385 C C . SER B 1 141 ? -2.922 8.727 17.391 1 93.75 141 SER B C 1
ATOM 2387 O O . SER B 1 141 ? -1.741 8.516 17.672 1 93.75 141 SER B O 1
ATOM 2389 N N . SER B 1 142 ? -3.607 7.941 16.562 1 89 142 SER B N 1
ATOM 2390 C CA . SER B 1 142 ? -2.992 6.789 15.914 1 89 142 SER B CA 1
ATOM 2391 C C . SER B 1 142 ? -1.872 7.215 14.969 1 89 142 SER B C 1
ATOM 2393 O O . SER B 1 142 ? -0.793 6.621 14.969 1 89 142 SER B O 1
ATOM 2395 N N . ILE B 1 143 ? -2.131 8.234 14.195 1 93.56 143 ILE B N 1
ATOM 2396 C CA . ILE B 1 143 ? -1.139 8.758 13.258 1 93.56 143 ILE B CA 1
ATOM 2397 C C . ILE B 1 143 ? 0.069 9.289 14.031 1 93.56 143 ILE B C 1
ATOM 2399 O O . ILE B 1 143 ? 1.215 9.008 13.672 1 93.56 143 ILE B O 1
ATOM 2403 N N . ASN B 1 144 ? -0.192 9.977 15.141 1 93.69 144 ASN B N 1
ATOM 2404 C CA . ASN B 1 144 ? 0.88 10.492 15.984 1 93.69 144 ASN B CA 1
ATOM 2405 C C . ASN B 1 144 ? 1.756 9.367 16.531 1 93.69 144 ASN B C 1
ATOM 2407 O O . ASN B 1 144 ? 2.98 9.406 16.391 1 93.69 144 ASN B O 1
ATOM 2411 N N . THR B 1 145 ? 1.108 8.398 17.016 1 90.44 145 THR B N 1
ATOM 2412 C CA . THR B 1 145 ? 1.804 7.344 17.75 1 90.44 145 THR B CA 1
ATOM 2413 C C . THR B 1 145 ? 2.498 6.387 16.781 1 90.44 145 THR B C 1
ATOM 2415 O O . THR B 1 145 ? 3.631 5.969 17.016 1 90.44 145 THR B O 1
ATOM 2418 N N . GLU B 1 146 ? 1.807 6.098 15.672 1 87.06 146 GLU B N 1
ATOM 2419 C CA . GLU B 1 146 ? 2.287 5 14.836 1 87.06 146 GLU B CA 1
ATOM 2420 C C . GLU B 1 146 ? 3.16 5.516 13.695 1 87.06 146 GLU B C 1
ATOM 2422 O O . GLU B 1 146 ? 3.926 4.754 13.102 1 87.06 146 GLU B O 1
ATOM 2427 N N . LEU B 1 147 ? 3.043 6.773 13.359 1 91.38 147 LEU B N 1
ATOM 2428 C CA . LEU B 1 147 ? 3.824 7.305 12.25 1 91.38 147 LEU B CA 1
ATOM 2429 C C . LEU B 1 147 ? 4.715 8.453 12.711 1 91.38 147 LEU B C 1
ATOM 2431 O O . LEU B 1 147 ? 5.934 8.289 12.82 1 91.38 147 LEU B O 1
ATOM 2435 N N . LEU B 1 148 ? 4.168 9.516 13.164 1 93.62 148 LEU B N 1
ATOM 2436 C CA . LEU B 1 148 ? 4.898 10.758 13.383 1 93.62 148 LEU B CA 1
ATOM 2437 C C . LEU B 1 148 ? 5.938 10.602 14.484 1 93.62 148 LEU B C 1
ATOM 2439 O O . LEU B 1 148 ? 7.078 11.047 14.344 1 93.62 148 LEU B O 1
ATOM 2443 N N . SER B 1 149 ? 5.586 9.914 15.578 1 90.25 149 SER B N 1
ATOM 2444 C CA . SER B 1 149 ? 6.516 9.742 16.688 1 90.25 149 SER B CA 1
ATOM 2445 C C . SER B 1 149 ? 7.691 8.859 16.297 1 90.25 149 SER B C 1
ATOM 2447 O O . SER B 1 149 ? 8.812 9.055 16.766 1 90.25 149 SER B O 1
ATOM 2449 N N . LYS B 1 150 ? 7.414 7.961 15.414 1 84.81 150 LYS B N 1
ATOM 2450 C CA . LYS B 1 150 ? 8.438 6.988 15.039 1 84.81 150 LYS B CA 1
ATOM 2451 C C . LYS B 1 150 ? 9.297 7.516 13.891 1 84.81 150 LYS B C 1
ATOM 2453 O O . LYS B 1 150 ? 10.43 7.066 13.711 1 84.81 150 LYS B O 1
ATOM 2458 N N . LEU B 1 151 ? 8.766 8.43 13.156 1 87.94 151 LEU B N 1
ATOM 2459 C CA . LEU B 1 151 ? 9.523 9.055 12.078 1 87.94 151 LEU B CA 1
ATOM 2460 C C . LEU B 1 151 ? 10.445 10.141 12.617 1 87.94 151 LEU B C 1
ATOM 2462 O O . LEU B 1 151 ? 11.508 10.406 12.055 1 87.94 151 LEU B O 1
ATOM 2466 N N . GLY B 1 152 ? 9.984 11.055 13.578 1 77.5 152 GLY B N 1
ATOM 2467 C CA . GLY B 1 152 ? 10.766 12.125 14.18 1 77.5 152 GLY B CA 1
ATOM 2468 C C . GLY B 1 152 ? 11.789 11.633 15.18 1 77.5 152 GLY B C 1
ATOM 2469 O O . GLY B 1 152 ? 12.781 12.312 15.453 1 77.5 152 GLY B O 1
ATOM 2470 N N . GLY B 1 153 ? 11.555 10.719 16.141 1 60.16 153 GLY B N 1
ATOM 2471 C CA . GLY B 1 153 ? 12.398 10.289 17.25 1 60.16 153 GLY B CA 1
ATOM 2472 C C . GLY B 1 153 ? 13.703 9.664 16.797 1 60.16 153 GLY B C 1
ATOM 2473 O O . GLY B 1 153 ? 13.703 8.617 16.141 1 60.16 153 GLY B O 1
ATOM 2474 N N . SER B 1 154 ? 14.625 10.469 16.391 1 45.31 154 SER B N 1
ATOM 2475 C CA . SER B 1 154 ? 16.016 10.125 16.109 1 45.31 154 SER B CA 1
ATOM 2476 C C . SER B 1 154 ? 16.562 9.125 17.125 1 45.31 154 SER B C 1
ATOM 2478 O O . SER B 1 154 ? 17.719 8.727 17.031 1 45.31 154 SER B O 1
ATOM 2480 N N . SER B 1 155 ? 16.484 9.438 18.562 1 40.75 155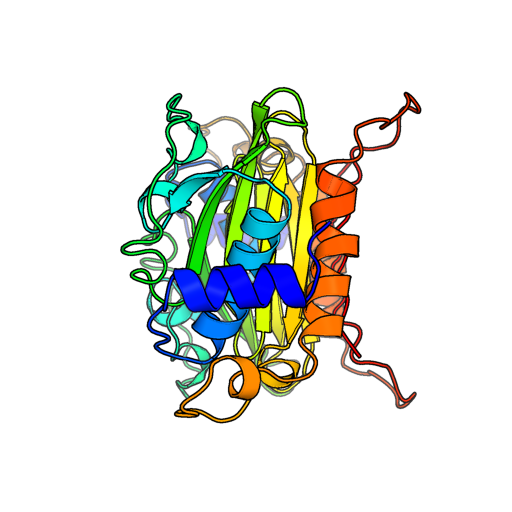 SER B N 1
ATOM 2481 C CA . SER B 1 155 ? 17.516 8.727 19.328 1 40.75 155 SER B CA 1
ATOM 2482 C C . SER B 1 155 ? 17.484 7.234 19.016 1 40.75 155 SER B C 1
ATOM 2484 O O . SER B 1 155 ? 16.75 6.48 19.656 1 40.75 155 SER B O 1
ATOM 2486 N N . HIS B 1 156 ? 17.156 6.945 17.922 1 39.81 156 HIS B N 1
ATOM 2487 C CA . HIS B 1 156 ? 17.5 5.57 17.594 1 39.81 156 HIS B CA 1
ATOM 2488 C C . HIS B 1 156 ? 18.859 5.188 18.141 1 39.81 156 HIS B C 1
ATOM 2490 O O . HIS B 1 156 ? 19.891 5.672 17.672 1 39.81 156 HIS B O 1
ATOM 2496 N N . THR B 1 157 ? 19.219 5.469 19.516 1 35.47 157 THR B N 1
ATOM 2497 C CA . THR B 1 157 ? 20.406 4.789 20.047 1 35.47 157 THR B CA 1
ATOM 2498 C C . THR B 1 157 ? 20.672 3.498 19.281 1 35.47 157 THR B C 1
ATOM 2500 O O . THR B 1 157 ? 19.766 2.934 18.672 1 35.47 157 THR B O 1
ATOM 2503 N N . GLY B 1 158 ? 22.094 3.018 19.422 1 34.34 158 GLY B N 1
ATOM 2504 C CA . GLY B 1 158 ? 22.969 2.037 18.781 1 34.34 158 GLY B CA 1
ATOM 2505 C C . GLY B 1 158 ? 22.281 0.705 18.547 1 34.34 158 GLY B C 1
ATOM 2506 O O . GLY B 1 158 ? 22.906 -0.236 18.047 1 34.34 158 GLY B O 1
ATOM 2507 N N . SER B 1 159 ? 21.672 0.115 19.672 1 32.97 159 SER B N 1
ATOM 2508 C CA . SER B 1 159 ? 21.828 -1.335 19.625 1 32.97 159 SER B CA 1
ATOM 2509 C C . SER B 1 159 ? 21.453 -1.898 18.266 1 32.97 159 SER B C 1
ATOM 2511 O O . SER B 1 159 ? 20.672 -1.298 17.531 1 32.97 159 SER B O 1
ATOM 2513 N N . SER B 1 160 ? 22.297 -2.76 17.672 1 35.53 160 SER B N 1
ATOM 2514 C CA . SER B 1 160 ? 22.422 -3.566 16.469 1 35.53 160 SER B CA 1
ATOM 2515 C C . SER B 1 160 ? 21.062 -3.971 15.922 1 35.53 160 SER B C 1
ATOM 2517 O O . SER B 1 160 ? 20.953 -4.953 15.188 1 35.53 160 SER B O 1
ATOM 2519 N N . SER B 1 161 ? 20.016 -3.424 16.453 1 34.97 161 SER B N 1
ATOM 2520 C CA . SER B 1 161 ? 18.734 -4.098 16.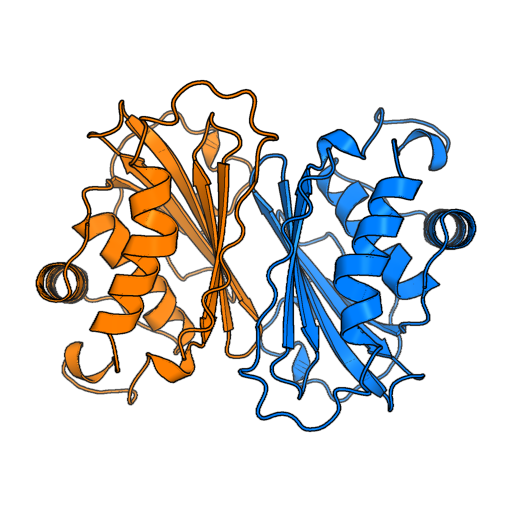234 1 34.97 161 SER B CA 1
ATOM 2521 C C . SER B 1 161 ? 18.484 -4.332 14.75 1 34.97 161 SER B C 1
ATOM 2523 O O . SER B 1 161 ? 18.891 -3.527 13.914 1 34.97 161 SER B O 1
ATOM 2525 N N . GLU B 1 162 ? 18.266 -5.445 14.336 1 37.47 162 GLU B N 1
ATOM 2526 C CA . GLU B 1 162 ? 17.672 -6.016 13.125 1 37.47 162 GLU B CA 1
ATOM 2527 C C . GLU B 1 162 ? 16.641 -5.078 12.516 1 37.47 162 GLU B C 1
ATOM 2529 O O . GLU B 1 162 ? 15.789 -4.531 13.227 1 37.47 162 GLU B O 1
ATOM 2534 N N . SER B 1 163 ? 16.969 -4.098 11.594 1 41.28 163 SER B N 1
ATOM 2535 C CA . SER B 1 163 ? 16.203 -3.16 10.781 1 41.28 163 SER B CA 1
ATOM 2536 C C . SER B 1 163 ? 14.711 -3.48 10.82 1 41.28 163 SER B C 1
ATOM 2538 O O . SER B 1 163 ? 14.266 -4.469 10.234 1 41.28 163 SER B O 1
ATOM 2540 N N . GLN B 1 164 ? 14.227 -3.434 12.047 1 39.69 164 GLN B N 1
ATOM 2541 C CA . GLN B 1 164 ? 12.828 -3.789 12.273 1 39.69 164 GLN B CA 1
ATOM 2542 C C . GLN B 1 164 ? 11.891 -2.828 11.555 1 39.69 164 GLN B C 1
ATOM 2544 O O . GLN B 1 164 ? 12.047 -1.609 11.656 1 39.69 164 GLN B O 1
ATOM 2549 N N . ARG B 1 165 ? 11.711 -3.018 10.289 1 47.53 165 ARG B N 1
ATOM 2550 C CA . ARG B 1 165 ? 10.578 -2.363 9.648 1 47.53 165 ARG B CA 1
ATOM 2551 C C . ARG B 1 165 ? 9.281 -2.633 10.414 1 47.53 165 ARG B C 1
ATOM 2553 O O . ARG B 1 165 ? 9.031 -3.762 10.836 1 47.53 165 ARG B O 1
ATOM 2560 N N . TYR B 1 166 ? 9.008 -1.71 11.547 1 49.66 166 TYR B N 1
ATOM 2561 C CA . TYR B 1 166 ? 7.801 -1.918 12.336 1 49.66 166 TYR B CA 1
ATOM 2562 C C . TYR B 1 166 ? 6.555 -1.555 11.539 1 49.66 166 TYR B C 1
ATOM 2564 O O . TYR B 1 166 ? 6.598 -0.663 10.688 1 49.66 166 TYR B O 1
ATOM 2572 N N . PHE B 1 167 ? 5.816 -2.656 11.242 1 48.22 167 PHE B N 1
ATOM 2573 C CA . PHE B 1 167 ? 4.492 -2.441 10.672 1 48.22 167 PHE B CA 1
ATOM 2574 C C . PHE B 1 167 ? 3.434 -2.375 11.766 1 48.22 167 PHE B C 1
ATOM 2576 O O . PHE B 1 167 ? 3.459 -3.166 12.711 1 48.22 167 PHE B O 1
ATOM 2583 N N . PHE B 1 168 ? 3.107 -1.117 12.344 1 46.59 168 PHE B N 1
ATOM 2584 C CA . PHE B 1 168 ? 2.023 -1.118 13.312 1 46.59 168 PHE B CA 1
ATOM 2585 C C . PHE B 1 168 ? 0.668 -1.062 12.617 1 46.59 168 PHE B C 1
ATOM 2587 O O . PHE B 1 168 ? 0.532 -0.431 11.57 1 46.59 168 PHE B O 1
ATOM 2594 N N . ILE B 1 169 ? -0.024 -2.154 12.555 1 46.56 169 ILE B N 1
ATOM 2595 C CA . ILE B 1 169 ? -1.408 -2.111 12.094 1 46.56 169 ILE 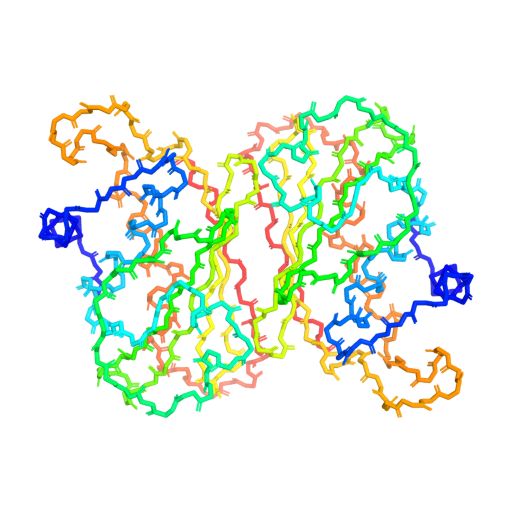B CA 1
ATOM 2596 C C . ILE B 1 169 ? -2.328 -1.747 13.258 1 46.56 169 ILE B C 1
ATOM 2598 O O . ILE B 1 169 ? -2.426 -2.49 14.234 1 46.56 169 ILE B O 1
ATOM 2602 N N . ASP B 1 170 ? -2.393 -0.515 13.68 1 44.31 170 ASP B N 1
ATOM 2603 C CA . ASP B 1 170 ? -3.381 -0.251 14.719 1 44.31 170 ASP B CA 1
ATOM 2604 C C . ASP B 1 170 ? -4.801 -0.346 14.172 1 44.31 170 ASP B C 1
ATOM 2606 O O . ASP B 1 170 ? -5.109 0.245 13.133 1 44.31 170 ASP B O 1
ATOM 2610 N N . VAL B 1 171 ? -5.379 -1.635 14.219 1 40.28 171 VAL B N 1
ATOM 2611 C CA . VAL B 1 171 ? -6.832 -1.646 14.078 1 40.28 171 VAL B CA 1
ATOM 2612 C C . VAL B 1 171 ? -7.457 -0.653 15.055 1 40.28 171 VAL B C 1
ATOM 2614 O O . VAL B 1 171 ? -7.211 -0.723 16.266 1 40.28 171 VAL B O 1
ATOM 2617 N N . VAL B 1 172 ? -7.594 0.598 14.711 1 38.41 172 VAL B N 1
ATOM 2618 C CA . VAL B 1 172 ? -8.281 1.552 15.586 1 38.41 172 VAL B CA 1
ATOM 2619 C C . VAL B 1 172 ? -9.594 0.955 16.078 1 38.41 172 VAL B C 1
ATOM 2621 O O . VAL B 1 172 ? -10.484 0.661 15.273 1 38.41 172 VAL B O 1
ATOM 2624 N N . GLU B 1 173 ? -9.594 0.053 17.125 1 33.97 173 GLU B N 1
ATOM 2625 C CA . GLU B 1 173 ? -10.82 -0.294 17.828 1 33.97 173 GLU B CA 1
ATOM 2626 C C . GLU B 1 173 ? -11.594 0.957 18.25 1 33.97 173 GLU B C 1
ATOM 2628 O O . GLU B 1 173 ? -11 1.955 18.656 1 33.97 173 GLU B O 1
#

Solvent-accessible surface area (backbone atoms only — not comparable to full-atom values): 18807 Å² total; per-residue (Å²): 113,48,48,63,70,48,24,51,49,45,45,66,73,64,60,75,87,66,90,49,64,65,46,52,52,53,46,49,55,51,25,33,44,45,46,46,58,35,38,41,43,36,37,12,67,59,28,56,40,93,57,41,78,67,58,80,67,78,51,74,53,75,78,70,60,32,73,70,48,78,59,39,38,19,35,26,30,34,26,71,88,58,87,50,41,40,34,43,36,41,34,38,59,56,88,66,29,38,38,38,36,40,33,40,60,95,46,80,42,44,31,34,36,39,39,59,37,74,71,35,45,43,54,83,83,49,90,45,74,75,53,35,37,29,63,52,60,59,52,48,48,48,46,31,62,64,40,52,50,63,72,66,57,59,83,66,71,77,73,87,64,67,63,61,34,50,37,46,40,49,56,81,125,113,49,48,61,69,48,25,51,49,44,46,65,73,64,61,75,86,65,89,48,65,63,46,52,52,53,46,50,54,52,24,34,43,45,46,46,57,34,38,42,43,36,36,11,68,58,29,55,38,93,57,42,78,66,58,81,67,79,51,72,51,74,77,70,59,31,72,70,49,80,59,40,37,19,35,25,30,32,27,72,88,58,86,52,41,38,33,44,36,40,34,39,59,56,86,66,29,35,38,38,36,39,31,39,58,95,47,82,42,44,31,33,37,42,40,58,38,74,72,36,44,43,55,85,84,50,92,44,73,74,52,35,38,30,63,53,61,58,54,47,48,47,45,31,63,63,42,52,50,63,72,64,59,64,82,67,68,75,76,83,66,72,66,62,33,52,37,48,37,52,56,80,124

Radius of gyration: 19.81 Å; Cα contacts (8 Å, |Δi|>4): 667; chains: 2; bounding box: 45×52×40 Å

Secondary structure (DSSP, 8-state):
---HHHHHHHHHHH-PPPSSHHHHHHHHHHHHHHHTTPEEEEESHHHHSGGGGT---------TTTT-STTEEEEEEEEGGGTTEEEEEEEEEETTEEEEEEEETTTTEEEEEEEEGGGTB--TT-SSGGGGBSSHHHHHHHHIIIIIHHHH-----SS------EE------/---HHHHHHHHHHH-PPPSSHHHHHHHHHHHHHHHTTPEEEEESHHHHSTTTTT---------TTTT-STTEEEEEEEEGGGTTEEEEEEEEEETTEEEEEEEETTTTEEEEEEEEGGGTB--TT-SSGGGGBSSHHHHHHHHIIIIIHHHH--------------B------

Foldseek 3Di:
DAAPVQLLVQCVVLVDDDPDLVSLLVSSLVSLCVRVQWAWDDKAPCQVDPCVPVDPDQDGDHCPNQCVDPQKGWTWTFHPVQVRWIKIWMWGDDPQKIWIWIDGPPQLAIEIEIDRSVQFAADPPDPGSVRRTDPSRLSSVCSVVRPVVVNRPPPPPDDPPPSPNDYDHCPVD/DAAPVQLLVQCVVLVDDDPDLVSLLVSSLVSLCVRVQWAWDDKAPCQVDPCVPVDPDQDGDHCPNQCVDPQKGWTWTFHPVQVRWIKIWMWGDDPQKIWIWIDGPPQLAIEIEIDRSVQFAADPPDPGSVRRTDPSRLSSVCSVVRPVVVNRPPPPPDDPDDSPNDYDHPPSD